Protein AF-A0A6A4SY96-F1 (afdb_monomer_lite)

Sequence (186 aa):
MPLKAANRVLVTQQPPARYWQEETDGEKKGAEDGGRAAEEEPRTQKPKQEEHQRDGKRFISGKSDPFPGPAPIPEDRLQKFKRKEKTKKHRRQHYKLRDIITRSEEASEMAQKQAARFDILLPEDAGFLEGDEEEDTYTISQEDIADAVDITSGAKYFNLKLSQFGPYRVDYSKTGRCMLQHSPQL

Structure (mmCIF, N/CA/C/O backbone):
data_AF-A0A6A4SY96-F1
#
_entry.id   AF-A0A6A4SY96-F1
#
loop_
_atom_site.group_PDB
_atom_site.id
_atom_site.type_symbol
_atom_site.label_atom_id
_atom_site.label_alt_id
_atom_site.label_comp_id
_atom_site.label_asym_id
_atom_site.label_entity_id
_atom_site.label_seq_id
_atom_site.pdbx_PDB_ins_code
_atom_site.Cartn_x
_atom_site.Cartn_y
_atom_site.Cartn_z
_atom_site.occupancy
_atom_site.B_iso_or_equiv
_atom_site.auth_seq_id
_atom_site.auth_comp_id
_atom_site.auth_asym_id
_atom_site.auth_atom_id
_atom_site.pdbx_PDB_model_num
ATOM 1 N N . MET A 1 1 ? 55.799 -75.881 10.754 1.00 48.34 1 MET A N 1
ATOM 2 C CA . MET A 1 1 ? 55.742 -74.611 11.516 1.00 48.34 1 MET A CA 1
ATOM 3 C C . MET A 1 1 ? 56.497 -73.580 10.689 1.00 48.34 1 MET A C 1
ATOM 5 O O . MET A 1 1 ? 57.665 -73.849 10.438 1.00 48.34 1 MET A O 1
ATOM 9 N N . PRO A 1 2 ? 55.839 -72.541 10.129 1.00 43.75 2 PRO A N 1
ATOM 10 C CA . PRO A 1 2 ? 55.614 -71.309 10.899 1.00 43.75 2 PRO A CA 1
ATOM 11 C C . PRO A 1 2 ? 54.306 -70.521 10.603 1.00 43.75 2 PRO A C 1
ATOM 13 O O . PRO A 1 2 ? 53.817 -70.453 9.484 1.00 43.75 2 PRO A O 1
ATOM 16 N N . LEU A 1 3 ? 53.777 -69.944 11.689 1.00 40.31 3 LEU A N 1
ATOM 17 C CA . LEU A 1 3 ? 53.184 -68.609 11.898 1.00 40.31 3 LEU A CA 1
ATOM 18 C C . LEU A 1 3 ? 52.335 -67.952 10.781 1.00 40.31 3 LEU A C 1
ATOM 20 O O . LEU A 1 3 ? 52.849 -67.391 9.818 1.00 40.31 3 LEU A O 1
ATOM 24 N N . LYS A 1 4 ? 51.012 -67.900 11.016 1.00 45.94 4 LYS A N 1
ATOM 25 C CA . LYS A 1 4 ? 50.066 -66.993 10.342 1.00 45.94 4 LYS A CA 1
ATOM 26 C C . LYS A 1 4 ? 50.264 -65.565 10.864 1.00 45.94 4 LYS A C 1
ATOM 28 O O . LYS A 1 4 ? 50.042 -65.316 12.046 1.00 45.94 4 LYS A O 1
ATOM 33 N N . ALA A 1 5 ? 50.629 -64.635 9.986 1.00 47.44 5 ALA A N 1
ATOM 34 C CA . ALA A 1 5 ? 50.588 -63.207 10.281 1.00 47.44 5 ALA A CA 1
ATOM 35 C C . ALA A 1 5 ? 49.161 -62.670 10.065 1.00 47.44 5 ALA A C 1
ATOM 37 O O . ALA A 1 5 ? 48.548 -62.901 9.023 1.00 47.44 5 ALA A O 1
ATOM 38 N N . ALA A 1 6 ? 48.629 -61.982 11.074 1.00 57.75 6 ALA A N 1
ATOM 39 C CA . ALA A 1 6 ? 47.349 -61.290 11.026 1.00 57.75 6 ALA A CA 1
ATOM 40 C C . ALA A 1 6 ? 47.494 -59.965 10.263 1.00 57.75 6 ALA A C 1
ATOM 42 O O . ALA A 1 6 ? 48.320 -59.130 10.630 1.00 57.75 6 ALA A O 1
ATOM 43 N N . ASN A 1 7 ? 46.671 -59.750 9.233 1.00 44.03 7 ASN A N 1
ATOM 44 C CA . ASN A 1 7 ? 46.580 -58.456 8.562 1.00 44.03 7 ASN A CA 1
ATOM 45 C C . ASN A 1 7 ? 45.632 -57.529 9.333 1.00 44.03 7 ASN A C 1
ATOM 47 O O . ASN A 1 7 ? 44.437 -57.788 9.468 1.00 44.03 7 ASN A O 1
ATOM 51 N N . ARG A 1 8 ? 46.200 -56.433 9.838 1.00 42.00 8 ARG A N 1
ATOM 52 C CA . ARG A 1 8 ? 45.518 -55.314 10.489 1.00 42.00 8 ARG A CA 1
ATOM 53 C C . ARG A 1 8 ? 44.907 -54.423 9.405 1.00 42.00 8 ARG A C 1
ATOM 55 O O . ARG A 1 8 ? 45.637 -53.765 8.671 1.00 42.00 8 ARG A O 1
ATOM 62 N N . VAL A 1 9 ? 43.579 -54.404 9.302 1.00 45.38 9 VAL A N 1
ATOM 63 C CA . VAL A 1 9 ? 42.856 -53.491 8.403 1.00 45.38 9 VAL A CA 1
ATOM 64 C C . VAL A 1 9 ? 42.914 -52.086 9.002 1.00 45.38 9 VAL A C 1
ATOM 66 O O . VAL A 1 9 ? 42.242 -51.791 9.988 1.00 45.38 9 VAL A O 1
ATOM 69 N N . LEU A 1 10 ? 43.755 -51.224 8.434 1.00 43.81 10 LEU A N 1
ATOM 70 C CA . LEU A 1 10 ? 43.700 -49.786 8.678 1.00 43.81 10 LEU A CA 1
ATOM 71 C C . LEU A 1 10 ? 42.682 -49.193 7.701 1.00 43.81 10 LEU A C 1
ATOM 73 O O . LEU A 1 10 ? 42.951 -49.086 6.509 1.00 43.81 10 LEU A O 1
ATOM 77 N N . VAL A 1 11 ? 41.503 -48.839 8.212 1.00 49.31 11 VAL A N 1
ATOM 78 C CA . VAL A 1 11 ? 40.523 -48.034 7.475 1.00 49.31 11 VAL A CA 1
ATOM 79 C C . VAL A 1 11 ? 41.071 -46.613 7.392 1.00 49.31 11 VAL A C 1
ATOM 81 O O . VAL A 1 11 ? 41.119 -45.900 8.394 1.00 49.31 11 VAL A O 1
ATOM 84 N N . THR A 1 12 ? 41.514 -46.200 6.209 1.00 49.12 12 THR A N 1
ATOM 85 C CA . THR A 1 12 ? 41.836 -44.803 5.920 1.00 49.12 12 THR A CA 1
ATOM 86 C C . THR A 1 12 ? 40.548 -44.081 5.526 1.00 49.12 12 THR A C 1
ATOM 88 O O . THR A 1 12 ? 39.909 -44.415 4.531 1.00 49.12 12 THR A O 1
ATOM 91 N N . GLN A 1 13 ? 40.128 -43.108 6.338 1.00 53.84 13 GLN A N 1
ATOM 92 C CA . GLN A 1 13 ? 39.019 -42.224 5.980 1.00 53.84 13 GLN A CA 1
ATOM 93 C C . GLN A 1 13 ? 39.453 -41.317 4.825 1.00 53.84 13 GLN A C 1
ATOM 95 O O . GLN A 1 13 ? 40.462 -40.618 4.937 1.00 53.84 13 GLN A O 1
ATOM 100 N N . GLN A 1 14 ? 38.704 -41.334 3.721 1.00 50.41 14 GLN A N 1
ATOM 101 C CA . GLN A 1 14 ? 38.894 -40.378 2.633 1.00 50.41 14 GLN A CA 1
ATOM 102 C C . GLN A 1 14 ? 38.244 -39.030 2.982 1.00 50.41 14 GLN A C 1
ATOM 104 O O . GLN A 1 14 ? 37.176 -39.015 3.602 1.00 50.41 14 GLN A O 1
ATOM 109 N N . PRO A 1 15 ? 38.856 -37.893 2.601 1.00 51.03 15 PRO A N 1
ATOM 110 C CA . PRO A 1 15 ? 38.229 -36.587 2.764 1.00 51.03 15 PRO A CA 1
ATOM 111 C C . PRO A 1 15 ? 36.982 -36.479 1.867 1.00 51.03 15 PRO A C 1
ATOM 113 O O . PRO A 1 15 ? 36.966 -37.050 0.775 1.00 51.03 15 PRO A O 1
ATOM 116 N N . PRO A 1 16 ? 35.926 -35.760 2.291 1.00 46.53 16 PRO A N 1
ATOM 117 C CA . PRO A 1 16 ? 34.686 -35.708 1.530 1.00 46.53 16 PRO A CA 1
ATOM 118 C C . PRO A 1 16 ? 34.885 -34.955 0.210 1.00 46.53 16 PRO A C 1
ATOM 120 O O . PRO A 1 16 ? 35.224 -33.769 0.194 1.00 46.53 16 PRO A O 1
ATOM 123 N N . ALA A 1 17 ? 34.639 -35.650 -0.900 1.00 50.62 17 ALA A N 1
ATOM 124 C CA . ALA A 1 17 ? 34.626 -35.072 -2.235 1.00 50.62 17 ALA A CA 1
ATOM 125 C C . ALA A 1 17 ? 33.429 -34.118 -2.396 1.00 50.62 17 ALA A C 1
ATOM 127 O O . ALA A 1 17 ? 32.284 -34.466 -2.094 1.00 50.62 17 ALA A O 1
ATOM 128 N N . ARG A 1 18 ? 33.690 -32.903 -2.890 1.00 44.81 18 ARG A N 1
ATOM 129 C CA . ARG A 1 18 ? 32.642 -31.988 -3.359 1.00 44.81 18 ARG A CA 1
ATOM 130 C C . ARG A 1 18 ? 32.107 -32.492 -4.698 1.00 44.81 18 ARG A C 1
ATOM 132 O O . ARG A 1 18 ? 32.872 -32.833 -5.591 1.00 44.81 18 ARG A O 1
ATOM 139 N N . TYR A 1 19 ? 30.784 -32.521 -4.803 1.00 42.38 19 TYR A N 1
ATOM 140 C CA . TYR A 1 19 ? 30.031 -32.920 -5.989 1.00 42.38 19 TYR A CA 1
ATOM 141 C C . TYR A 1 19 ? 30.501 -32.093 -7.208 1.00 42.38 19 TYR A C 1
ATOM 143 O O . TYR A 1 19 ? 30.481 -30.863 -7.132 1.00 42.38 19 TYR A O 1
ATOM 151 N N . TRP A 1 20 ? 30.893 -32.782 -8.291 1.00 34.06 20 TRP A N 1
ATOM 152 C CA . TRP A 1 20 ? 31.132 -32.277 -9.663 1.00 34.06 20 TRP A CA 1
ATOM 153 C C . TRP A 1 20 ? 32.555 -32.051 -10.201 1.00 34.06 20 TRP A C 1
ATOM 155 O O . TRP A 1 20 ? 32.726 -31.186 -11.057 1.00 34.06 20 TRP A O 1
ATOM 165 N N . GLN A 1 21 ? 33.556 -32.854 -9.849 1.00 34.88 21 GLN A N 1
ATOM 166 C CA . GLN A 1 21 ? 34.762 -32.938 -10.690 1.00 34.88 21 GLN A CA 1
ATOM 167 C C . GLN A 1 21 ? 35.228 -34.389 -10.814 1.00 34.88 21 GLN A C 1
ATOM 169 O O . GLN A 1 21 ? 35.862 -34.929 -9.916 1.00 34.88 21 GLN A O 1
ATOM 174 N N . GLU A 1 22 ? 34.854 -35.023 -11.927 1.00 35.03 22 GLU A N 1
ATOM 175 C CA . GLU A 1 22 ? 35.576 -36.182 -12.449 1.00 35.03 22 GLU A CA 1
ATOM 176 C C . GLU A 1 22 ? 36.934 -35.695 -12.970 1.00 35.03 22 GLU A C 1
ATOM 178 O O . GLU A 1 22 ? 37.012 -34.739 -13.746 1.00 35.03 22 GLU A O 1
ATOM 183 N N . GLU A 1 23 ? 37.999 -36.335 -12.496 1.00 37.75 23 GLU A N 1
ATOM 184 C CA . GLU A 1 23 ? 39.356 -36.179 -13.003 1.00 37.75 23 GLU A CA 1
ATOM 185 C C . GLU A 1 23 ? 39.505 -36.982 -14.301 1.00 37.75 23 GLU A C 1
ATOM 187 O O . GLU A 1 23 ? 39.159 -38.161 -14.358 1.00 37.75 23 GLU A O 1
ATOM 192 N N . THR A 1 24 ? 40.067 -36.359 -15.337 1.00 29.34 24 THR A N 1
ATOM 193 C CA . THR A 1 24 ? 40.826 -37.089 -16.354 1.00 29.34 24 THR A CA 1
ATOM 194 C C . THR A 1 24 ? 42.303 -36.857 -16.088 1.00 29.34 24 THR A C 1
ATOM 196 O O . THR A 1 24 ? 42.798 -35.734 -16.205 1.00 29.34 24 THR A O 1
ATOM 199 N N . ASP A 1 25 ? 42.950 -37.952 -15.707 1.00 27.61 25 ASP A N 1
ATOM 200 C CA . ASP A 1 25 ? 44.375 -38.162 -15.498 1.00 27.61 25 ASP A CA 1
ATOM 201 C C . ASP A 1 25 ? 45.264 -37.675 -16.655 1.00 27.61 25 ASP A C 1
ATOM 203 O O . ASP A 1 25 ? 44.882 -37.748 -17.825 1.00 27.61 25 ASP A O 1
ATOM 207 N N . GLY A 1 26 ? 46.505 -37.279 -16.331 1.00 28.80 26 GLY A N 1
ATOM 208 C CA . GLY A 1 26 ? 47.571 -37.178 -17.336 1.00 28.80 26 GLY A CA 1
ATOM 209 C C . GLY A 1 26 ? 48.821 -36.368 -16.971 1.00 28.80 26 GLY A C 1
ATOM 210 O O . GLY A 1 26 ? 49.072 -35.358 -17.609 1.00 28.80 26 GLY A O 1
ATOM 211 N N . GLU A 1 27 ? 49.594 -36.851 -15.985 1.00 25.64 27 GLU A N 1
ATOM 212 C CA . GLU A 1 27 ? 51.082 -36.828 -15.893 1.00 25.64 27 GLU A CA 1
ATOM 213 C C . GLU A 1 27 ? 51.867 -35.479 -15.942 1.00 25.64 27 GLU A C 1
ATOM 215 O O . GLU A 1 27 ? 51.853 -34.761 -16.931 1.00 25.64 27 GLU A O 1
ATOM 220 N N . LYS A 1 28 ? 52.523 -35.010 -14.851 1.00 27.02 28 LYS A N 1
ATOM 221 C CA . LYS A 1 28 ? 53.897 -35.340 -14.331 1.00 27.02 28 LYS A CA 1
ATOM 222 C C . LYS A 1 28 ? 54.994 -35.245 -15.411 1.00 27.02 28 LYS A C 1
ATOM 224 O O . LYS A 1 28 ? 54.820 -35.814 -16.471 1.00 27.02 28 LYS A O 1
ATOM 229 N N . LYS A 1 29 ? 56.197 -34.672 -15.260 1.00 25.98 29 LYS A N 1
ATOM 230 C CA . LYS A 1 29 ? 57.166 -34.200 -14.223 1.00 25.98 29 LYS A CA 1
ATOM 231 C C . LYS A 1 29 ? 58.166 -33.303 -15.023 1.00 25.98 29 LYS A C 1
ATOM 233 O O . LYS A 1 29 ? 58.195 -33.429 -16.237 1.00 25.98 29 LYS A O 1
ATOM 238 N N . GL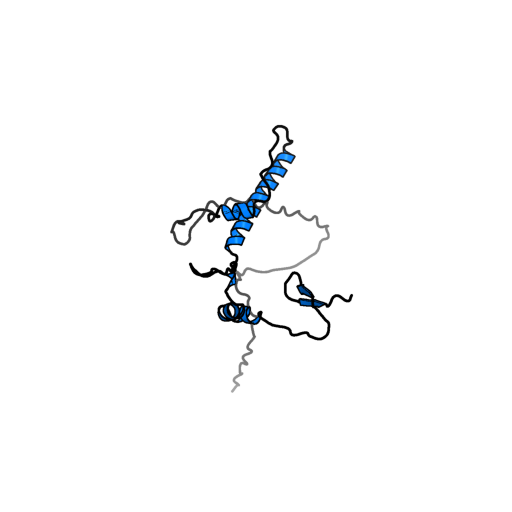Y A 1 30 ? 59.018 -32.407 -14.525 1.00 24.53 30 GLY A N 1
ATOM 239 C CA . GLY A 1 30 ? 59.888 -32.334 -13.348 1.00 24.53 30 GLY A CA 1
ATOM 240 C C . GLY A 1 30 ? 61.020 -31.310 -13.644 1.00 24.53 30 GLY A C 1
ATOM 241 O O . GLY A 1 30 ? 61.137 -30.852 -14.776 1.00 24.53 30 GLY A O 1
ATOM 242 N N . ALA A 1 31 ? 61.784 -30.953 -12.605 1.00 25.81 31 ALA A N 1
ATOM 243 C CA . ALA A 1 31 ? 62.867 -29.949 -12.485 1.00 25.81 31 ALA A CA 1
ATOM 244 C C . ALA A 1 31 ? 64.000 -30.033 -13.555 1.00 25.81 31 ALA A C 1
ATOM 246 O O . ALA A 1 31 ? 64.087 -31.042 -14.242 1.00 25.81 31 ALA A O 1
ATOM 247 N N . GLU A 1 32 ? 64.925 -29.082 -13.768 1.00 24.58 32 GLU A N 1
ATOM 248 C CA . GLU A 1 32 ? 65.598 -28.109 -12.885 1.00 24.58 32 GLU A CA 1
ATOM 249 C C . GLU A 1 32 ? 66.464 -27.121 -13.728 1.00 24.58 32 GLU A C 1
ATOM 251 O O . GLU A 1 32 ? 66.753 -27.391 -14.891 1.00 24.58 32 GLU A O 1
ATOM 256 N N . ASP A 1 33 ? 66.947 -26.063 -13.066 1.00 24.48 33 ASP A N 1
ATOM 257 C CA . ASP A 1 33 ? 68.142 -25.231 -13.337 1.00 24.48 33 ASP A CA 1
ATOM 258 C C . ASP A 1 33 ? 67.997 -23.817 -13.953 1.00 24.48 33 ASP A C 1
ATOM 260 O O . ASP A 1 33 ? 67.177 -23.527 -14.823 1.00 24.48 33 ASP A O 1
ATOM 264 N N . GLY A 1 34 ? 68.772 -22.899 -13.367 1.00 24.72 34 GLY A N 1
ATOM 265 C CA . GLY A 1 34 ? 68.522 -21.466 -13.291 1.00 24.72 34 GLY A CA 1
ATOM 266 C C . GLY A 1 34 ? 69.076 -20.597 -14.419 1.00 24.72 34 GLY A C 1
ATOM 267 O O . GLY A 1 34 ? 69.978 -20.951 -15.171 1.00 24.72 34 GLY A O 1
ATOM 268 N N . GLY A 1 35 ? 68.547 -19.374 -14.476 1.00 23.89 35 GLY A N 1
ATOM 269 C CA . GLY A 1 35 ? 68.993 -18.335 -15.395 1.00 23.89 35 GLY A CA 1
ATOM 270 C C . GLY A 1 35 ? 68.183 -17.054 -15.225 1.00 23.89 35 GLY A C 1
ATOM 271 O O . GLY A 1 35 ? 66.984 -17.013 -15.455 1.00 23.89 35 GLY A O 1
ATOM 272 N N . ARG A 1 36 ? 68.868 -16.006 -14.780 1.00 26.92 36 ARG A N 1
ATOM 273 C CA . ARG A 1 36 ? 68.383 -14.655 -14.484 1.00 26.92 36 ARG A CA 1
ATOM 274 C C . ARG A 1 36 ? 67.977 -13.912 -15.767 1.00 26.92 36 ARG A C 1
ATOM 276 O O . ARG A 1 36 ? 68.857 -13.635 -16.574 1.00 26.92 36 ARG A O 1
ATOM 283 N N . ALA A 1 37 ? 66.716 -13.498 -15.907 1.00 25.48 37 ALA A N 1
ATOM 284 C CA . ALA A 1 37 ? 66.313 -12.383 -16.776 1.00 25.48 37 ALA A CA 1
ATOM 285 C C . ALA A 1 37 ? 64.910 -11.876 -16.402 1.00 25.48 37 ALA A C 1
ATOM 287 O O . ALA A 1 37 ? 64.035 -12.654 -16.047 1.00 25.48 37 ALA A O 1
ATOM 288 N N . ALA A 1 38 ? 64.750 -10.555 -16.443 1.00 27.94 38 ALA A N 1
ATOM 289 C CA . ALA A 1 38 ? 63.569 -9.807 -16.040 1.00 27.94 38 ALA A CA 1
ATOM 290 C C . ALA A 1 38 ? 62.307 -10.195 -16.831 1.00 27.94 38 ALA A C 1
ATOM 292 O O . ALA A 1 38 ? 62.341 -10.291 -18.056 1.00 27.94 38 ALA A O 1
ATOM 293 N N . GLU A 1 39 ? 61.203 -10.378 -16.108 1.00 28.00 39 GLU A N 1
ATOM 294 C CA . GLU A 1 39 ? 59.879 -10.679 -16.648 1.00 28.00 39 GLU A CA 1
ATOM 295 C C . GLU A 1 39 ? 59.275 -9.434 -17.323 1.00 28.00 39 GLU A C 1
ATOM 297 O O . GLU A 1 39 ? 58.894 -8.464 -16.666 1.00 28.00 39 GLU A O 1
ATOM 302 N N . GLU A 1 40 ? 59.177 -9.466 -18.653 1.00 29.88 40 GLU A N 1
ATOM 303 C CA . GLU A 1 40 ? 58.130 -8.752 -19.381 1.00 29.88 40 GLU A CA 1
ATOM 304 C C . GLU A 1 40 ? 56.833 -9.556 -19.236 1.00 29.88 40 GLU A C 1
ATOM 306 O O . GLU A 1 40 ? 56.739 -10.682 -19.724 1.00 29.88 40 GLU A O 1
ATOM 311 N N . GLU A 1 41 ? 55.815 -8.994 -18.582 1.00 31.52 41 GLU A N 1
ATOM 312 C CA . GLU A 1 41 ? 54.481 -9.594 -18.599 1.00 31.52 41 GLU A CA 1
ATOM 313 C C . GLU A 1 41 ? 53.853 -9.485 -20.001 1.00 31.52 41 GLU A C 1
ATOM 315 O O . GLU A 1 41 ? 53.616 -8.368 -20.487 1.00 31.52 41 GLU A O 1
ATOM 320 N N . PRO A 1 42 ? 53.478 -10.600 -20.658 1.00 28.33 42 PRO A N 1
ATOM 321 C CA . PRO A 1 42 ? 52.619 -10.530 -21.821 1.00 28.33 42 PRO A CA 1
ATOM 322 C C . PRO A 1 42 ? 51.204 -10.191 -21.348 1.00 28.33 42 PRO A C 1
ATOM 324 O O . PRO A 1 42 ? 50.511 -10.995 -20.723 1.00 28.33 42 PRO A O 1
ATOM 327 N N . ARG A 1 43 ? 50.758 -8.976 -21.685 1.00 30.33 43 ARG A N 1
ATOM 328 C CA . ARG A 1 43 ? 49.360 -8.542 -21.581 1.00 30.33 43 ARG A CA 1
ATOM 329 C C . ARG A 1 43 ? 48.452 -9.593 -22.221 1.00 30.33 43 ARG A C 1
ATOM 331 O O . ARG A 1 43 ? 48.316 -9.645 -23.443 1.00 30.33 43 ARG A O 1
ATOM 338 N N . THR A 1 44 ? 47.788 -10.394 -21.396 1.00 27.73 44 THR A N 1
ATOM 339 C CA . THR A 1 44 ? 46.686 -11.246 -21.832 1.00 27.73 44 THR A CA 1
ATOM 340 C C . THR A 1 44 ? 45.551 -10.337 -22.287 1.00 27.73 44 THR A C 1
ATOM 342 O O . THR A 1 44 ? 44.850 -9.700 -21.499 1.00 27.73 44 THR A O 1
ATOM 345 N N . GLN A 1 45 ? 45.398 -10.228 -23.604 1.00 36.75 45 GLN A N 1
ATOM 346 C CA . GLN A 1 45 ? 44.228 -9.624 -24.216 1.00 36.75 45 GLN A CA 1
ATOM 347 C C . GLN A 1 45 ? 43.030 -10.479 -23.803 1.00 36.75 45 GLN A C 1
ATOM 349 O O . GLN A 1 45 ? 42.857 -11.593 -24.292 1.00 36.75 45 GLN A O 1
ATOM 354 N N . LYS A 1 46 ? 42.222 -9.987 -22.857 1.00 33.78 46 LYS A N 1
ATOM 355 C CA . LYS A 1 46 ? 40.917 -10.589 -22.574 1.00 33.78 46 LYS A CA 1
ATOM 356 C C . LYS A 1 46 ? 40.154 -10.645 -23.900 1.00 33.78 46 LYS A C 1
ATOM 358 O O . LYS A 1 46 ? 39.973 -9.584 -24.506 1.00 33.78 46 LYS A O 1
ATOM 363 N N . PRO A 1 47 ? 39.711 -11.825 -24.363 1.00 30.03 47 PRO A N 1
ATOM 364 C CA . PRO A 1 47 ? 38.885 -11.890 -25.549 1.00 30.03 47 PRO A CA 1
ATOM 365 C C . PRO A 1 47 ? 37.619 -11.090 -25.258 1.00 30.03 47 PRO A C 1
ATOM 367 O O . PRO A 1 47 ? 36.926 -11.307 -24.260 1.00 30.03 47 PRO A O 1
ATOM 370 N N . LYS A 1 48 ? 37.378 -10.100 -26.114 1.00 32.31 48 LYS A N 1
ATOM 371 C CA . LYS A 1 48 ? 36.136 -9.346 -26.188 1.00 32.31 48 LYS A CA 1
ATOM 372 C C . LYS A 1 48 ? 35.029 -10.387 -26.323 1.00 32.31 48 LYS A C 1
ATOM 374 O O . LYS A 1 48 ? 34.981 -11.092 -27.325 1.00 32.31 48 LYS A O 1
ATOM 379 N N . GLN A 1 49 ? 34.212 -10.546 -25.284 1.00 33.25 49 GLN A N 1
ATOM 380 C CA . GLN A 1 49 ? 33.006 -11.357 -25.371 1.00 33.25 49 GLN A CA 1
ATOM 381 C C . GLN A 1 49 ? 32.090 -10.653 -26.369 1.00 33.25 49 GLN A C 1
ATOM 383 O O . GLN A 1 49 ? 31.366 -9.722 -26.029 1.00 33.25 49 GLN A O 1
ATOM 388 N N . GLU A 1 50 ? 32.214 -11.032 -27.634 1.00 33.72 50 GLU A N 1
ATOM 389 C CA . GLU A 1 50 ? 31.189 -10.784 -28.624 1.00 33.72 50 GLU A CA 1
ATOM 390 C C . GLU A 1 50 ? 29.969 -11.570 -28.148 1.00 33.72 50 GLU A C 1
ATOM 392 O O . GLU A 1 50 ? 29.991 -12.801 -28.073 1.00 33.72 50 GLU A O 1
ATOM 397 N N . GLU A 1 51 ? 28.928 -10.849 -27.727 1.00 37.03 51 GLU A N 1
ATOM 398 C CA . GLU A 1 51 ? 27.600 -11.422 -27.552 1.00 37.03 51 GLU A CA 1
ATOM 399 C C . GLU A 1 51 ? 27.153 -11.955 -28.913 1.00 37.03 51 GLU A C 1
ATOM 401 O O . GLU A 1 51 ? 26.519 -11.268 -29.713 1.00 37.03 51 GLU A O 1
ATOM 406 N N . HIS A 1 52 ? 27.506 -13.207 -29.190 1.00 32.81 52 HIS A N 1
ATOM 407 C CA . HIS A 1 52 ? 26.815 -13.993 -30.186 1.00 32.81 52 HIS A CA 1
ATOM 408 C C . HIS A 1 52 ? 25.353 -14.050 -29.753 1.00 32.81 52 HIS A C 1
ATOM 410 O O . HIS A 1 52 ? 25.008 -14.689 -28.752 1.00 32.81 52 HIS A O 1
ATOM 416 N N . GLN A 1 53 ? 24.503 -13.349 -30.504 1.00 43.53 53 GLN A N 1
ATOM 417 C CA . GLN A 1 53 ? 23.061 -13.528 -30.466 1.00 43.53 53 GLN A CA 1
ATOM 418 C C . GLN A 1 53 ? 22.805 -15.031 -30.567 1.00 43.53 53 GLN A C 1
ATOM 420 O O . GLN A 1 53 ? 23.157 -15.674 -31.556 1.00 43.53 53 GLN A O 1
ATOM 425 N N . ARG A 1 54 ? 22.294 -15.622 -29.484 1.00 44.03 54 ARG A N 1
ATOM 426 C CA . ARG A 1 54 ? 21.950 -17.043 -29.443 1.00 44.03 54 ARG A CA 1
ATOM 427 C C . ARG A 1 54 ? 20.669 -17.252 -30.247 1.00 44.03 54 ARG A C 1
ATOM 429 O O . ARG A 1 54 ? 19.603 -17.484 -29.681 1.00 44.03 54 ARG A O 1
ATOM 436 N N . ASP A 1 55 ? 20.791 -17.190 -31.566 1.00 50.34 55 ASP A N 1
ATOM 437 C CA . ASP A 1 55 ? 19.811 -17.724 -32.503 1.00 50.34 55 ASP A CA 1
ATOM 438 C C . ASP A 1 55 ? 19.872 -19.251 -32.430 1.00 50.34 55 ASP A C 1
ATOM 440 O O . ASP A 1 55 ? 20.608 -19.923 -33.147 1.00 50.34 55 ASP A O 1
ATOM 444 N N . GLY A 1 56 ? 19.159 -19.821 -31.458 1.00 52.72 56 GLY A N 1
ATOM 445 C CA . GLY A 1 56 ? 19.205 -21.259 -31.222 1.00 52.72 56 GLY A CA 1
ATOM 446 C C . GLY A 1 56 ? 18.334 -21.720 -30.064 1.00 52.72 56 GLY A C 1
ATOM 447 O O . GLY A 1 56 ? 18.827 -22.344 -29.126 1.00 52.72 56 GLY A O 1
ATOM 448 N N . LYS A 1 57 ? 17.029 -21.436 -30.109 1.00 58.22 57 LYS A N 1
ATOM 449 C CA . LYS A 1 57 ? 16.054 -22.045 -29.189 1.00 58.22 57 LYS A CA 1
ATOM 450 C C . LYS A 1 57 ? 15.842 -23.518 -29.551 1.00 58.22 57 L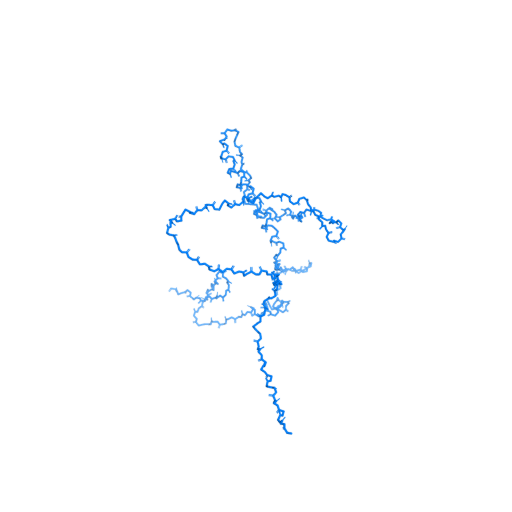YS A C 1
ATOM 452 O O . LYS A 1 57 ? 14.898 -23.871 -30.247 1.00 58.22 57 LYS A O 1
ATOM 457 N N . ARG A 1 58 ? 16.712 -24.399 -29.053 1.00 57.03 58 ARG A N 1
ATOM 458 C CA . ARG A 1 58 ? 16.382 -25.825 -28.925 1.00 57.03 58 ARG A CA 1
ATOM 459 C C . ARG A 1 58 ? 15.510 -25.993 -27.681 1.00 57.03 58 ARG A C 1
ATOM 461 O O . ARG A 1 58 ? 16.023 -26.053 -26.568 1.00 57.03 58 ARG A O 1
ATOM 468 N N . PHE A 1 59 ? 14.192 -26.010 -27.865 1.00 58.50 59 PHE A N 1
ATOM 469 C CA . PHE A 1 59 ? 13.253 -26.380 -26.806 1.00 58.50 59 PHE A CA 1
ATOM 470 C C . PHE A 1 59 ? 13.416 -27.872 -26.495 1.00 58.50 59 PHE A C 1
ATOM 472 O O . PHE A 1 59 ? 13.242 -28.707 -27.379 1.00 58.50 59 PHE A O 1
ATOM 479 N N . ILE A 1 60 ? 13.727 -28.210 -25.240 1.00 65.62 60 ILE A N 1
ATOM 480 C CA . ILE A 1 60 ? 13.935 -29.599 -24.777 1.00 65.62 60 ILE A CA 1
ATOM 481 C C . ILE A 1 60 ? 12.682 -30.466 -25.014 1.00 65.62 60 ILE A C 1
ATOM 483 O O . ILE A 1 60 ? 12.783 -31.672 -25.198 1.00 65.62 60 ILE A O 1
ATOM 487 N N . SER A 1 61 ? 11.495 -29.853 -25.048 1.00 71.25 61 SER A N 1
ATOM 488 C CA . SER A 1 61 ? 10.205 -30.544 -25.117 1.00 71.25 61 SER A CA 1
ATOM 489 C C . SER A 1 61 ? 9.544 -30.563 -26.502 1.00 71.25 61 SER A C 1
ATOM 491 O O . SER A 1 61 ? 8.443 -31.098 -26.616 1.00 71.25 61 SER A O 1
ATOM 493 N N . GLY A 1 62 ? 10.144 -29.964 -27.542 1.00 73.31 62 GLY A N 1
ATOM 494 C CA . GLY A 1 62 ? 9.574 -29.898 -28.903 1.00 73.31 62 GLY A CA 1
ATOM 495 C C . GLY A 1 62 ? 8.245 -29.131 -29.043 1.00 73.31 62 GLY A C 1
ATOM 496 O O . GLY A 1 62 ? 7.780 -28.910 -30.158 1.00 73.31 62 GLY A O 1
ATOM 497 N N . LYS A 1 63 ? 7.634 -28.698 -27.936 1.00 79.44 63 LYS A N 1
ATOM 498 C CA . LYS A 1 63 ? 6.414 -27.887 -27.917 1.00 79.44 63 LYS A CA 1
ATOM 499 C C . LYS A 1 63 ? 6.795 -26.420 -28.097 1.00 79.44 63 LYS A C 1
ATOM 501 O O . LYS A 1 63 ? 7.634 -25.906 -27.358 1.00 79.44 63 LYS A O 1
ATOM 506 N N . SER A 1 64 ? 6.185 -25.769 -29.085 1.00 81.44 64 SER A N 1
ATOM 507 C CA . SER A 1 64 ? 6.300 -24.322 -29.274 1.00 81.44 64 SER A CA 1
ATOM 508 C C . SER A 1 64 ? 5.627 -23.598 -28.107 1.00 81.44 64 SER A C 1
ATOM 510 O O . SER A 1 64 ? 4.560 -24.020 -27.659 1.00 81.44 64 SER A O 1
ATOM 512 N N . ASP A 1 65 ? 6.260 -22.537 -27.610 1.00 83.50 65 ASP A N 1
ATOM 513 C CA . ASP A 1 65 ? 5.708 -21.689 -26.554 1.00 83.50 65 ASP A CA 1
ATOM 514 C C . ASP A 1 65 ? 4.401 -21.034 -27.046 1.00 83.50 65 ASP A C 1
ATOM 516 O O . ASP A 1 65 ? 4.433 -20.322 -28.056 1.00 83.50 65 ASP A O 1
ATOM 520 N N . PRO A 1 66 ? 3.252 -21.270 -26.381 1.00 85.69 66 PRO A N 1
ATOM 521 C CA . PRO A 1 66 ? 1.987 -20.654 -26.769 1.00 85.69 66 PRO A CA 1
ATOM 522 C C . PRO A 1 66 ? 1.987 -19.128 -26.595 1.00 85.69 66 PRO A C 1
ATOM 524 O O . PRO A 1 66 ? 1.166 -18.456 -27.217 1.00 85.69 66 PRO A O 1
ATOM 527 N N . PHE A 1 67 ? 2.901 -18.573 -25.791 1.00 82.94 67 PHE A N 1
ATOM 528 C CA . PHE A 1 67 ? 2.980 -17.141 -25.505 1.00 82.94 67 PHE A CA 1
ATOM 529 C C . PHE A 1 67 ? 4.385 -16.602 -25.797 1.00 82.94 67 PHE A C 1
ATOM 531 O O . PHE A 1 67 ? 5.159 -16.325 -24.880 1.00 82.94 67 PHE A O 1
ATOM 538 N N . PRO A 1 68 ? 4.743 -16.424 -27.080 1.00 83.38 68 PRO A N 1
ATOM 539 C CA . PRO A 1 68 ? 6.058 -15.926 -27.433 1.00 83.38 68 PRO A CA 1
ATOM 540 C C . PRO A 1 68 ? 6.249 -14.485 -26.947 1.00 83.38 68 PRO A C 1
ATOM 542 O O . PRO A 1 68 ? 5.472 -13.587 -27.267 1.00 83.38 68 PRO A O 1
ATOM 545 N N . GLY A 1 69 ? 7.352 -14.251 -26.239 1.00 84.75 69 GLY A N 1
ATOM 546 C CA . GLY A 1 69 ? 7.778 -12.915 -25.830 1.00 84.75 69 GLY A CA 1
ATOM 547 C C . GLY A 1 69 ? 7.570 -12.632 -24.342 1.00 84.75 69 GLY A C 1
ATOM 548 O O . GLY A 1 69 ? 7.237 -13.520 -23.562 1.00 84.75 69 GLY A O 1
ATOM 549 N N . PRO A 1 70 ? 7.860 -11.399 -23.902 1.00 84.38 70 PRO A N 1
ATOM 550 C CA . PRO A 1 70 ? 7.641 -11.015 -22.517 1.00 84.38 70 PRO A CA 1
ATOM 551 C C . PRO A 1 70 ? 6.150 -11.009 -22.167 1.00 84.38 70 PRO A C 1
ATOM 553 O O . PRO A 1 70 ? 5.341 -10.522 -22.954 1.00 84.38 70 PRO A O 1
ATOM 556 N N . ALA A 1 71 ? 5.814 -11.439 -20.946 1.00 86.38 71 ALA A N 1
ATOM 557 C CA . ALA A 1 71 ? 4.449 -11.358 -20.435 1.00 86.38 71 ALA A CA 1
ATOM 558 C C . ALA A 1 71 ? 3.888 -9.923 -20.563 1.00 86.38 71 ALA A C 1
ATOM 560 O O . ALA A 1 71 ? 4.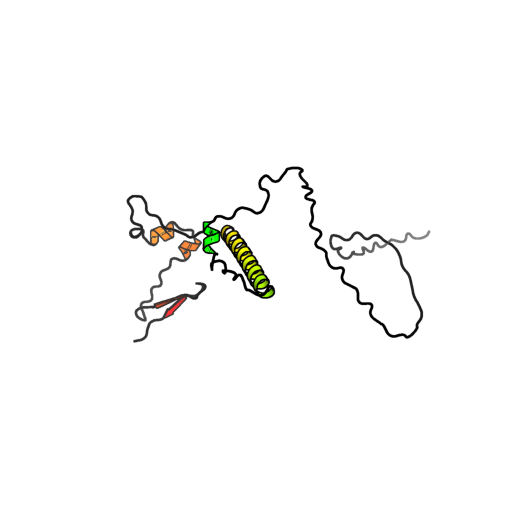606 -8.959 -20.229 1.00 86.38 71 ALA A O 1
ATOM 561 N N . PRO A 1 72 ? 2.642 -9.772 -21.053 1.00 88.62 72 PRO A N 1
ATOM 562 C CA . PRO A 1 72 ? 2.002 -8.472 -21.186 1.00 88.62 72 PRO A CA 1
ATOM 563 C C . PRO A 1 72 ? 1.817 -7.830 -19.807 1.00 88.62 72 PRO A C 1
ATOM 565 O O . PRO A 1 72 ? 1.541 -8.512 -18.822 1.00 88.62 72 PRO A O 1
ATOM 568 N N . ILE A 1 73 ? 2.001 -6.511 -19.737 1.00 89.44 73 ILE A N 1
ATOM 569 C CA . ILE A 1 73 ? 1.845 -5.727 -18.505 1.00 89.44 73 ILE A CA 1
ATOM 570 C C . ILE A 1 73 ? 0.564 -4.894 -18.649 1.00 89.44 73 ILE A C 1
ATOM 572 O O . ILE A 1 73 ? 0.431 -4.221 -19.674 1.00 89.44 73 ILE A O 1
ATOM 576 N N . PRO A 1 74 ? -0.352 -4.899 -17.663 1.00 91.38 74 PRO A N 1
ATOM 577 C CA . PRO A 1 74 ? -1.551 -4.065 -17.695 1.00 91.38 74 PRO A CA 1
ATOM 578 C C . PRO A 1 74 ? -1.200 -2.571 -17.747 1.00 91.38 74 PRO A C 1
ATOM 580 O O . PRO A 1 74 ? -0.267 -2.108 -17.080 1.00 91.38 74 PRO A O 1
ATOM 583 N N . GLU A 1 75 ? -1.963 -1.811 -18.536 1.00 91.62 75 GLU A N 1
ATOM 584 C CA . GLU A 1 75 ? -1.696 -0.391 -18.801 1.00 91.62 75 GLU A CA 1
ATOM 585 C C . GLU A 1 75 ? -1.777 0.463 -17.531 1.00 91.62 75 GLU A C 1
ATOM 587 O O . GLU A 1 75 ? -0.904 1.304 -17.305 1.00 91.62 75 GLU A O 1
ATOM 592 N N . ASP A 1 76 ? -2.737 0.181 -16.647 1.00 93.12 76 ASP A N 1
ATOM 593 C CA . ASP A 1 76 ? -2.936 0.910 -15.387 1.00 93.12 76 ASP A CA 1
ATOM 594 C C . ASP A 1 76 ? -1.685 0.873 -14.500 1.00 93.12 76 ASP A C 1
ATOM 596 O O . ASP A 1 76 ? -1.245 1.887 -13.946 1.00 93.12 76 ASP A O 1
ATOM 600 N N . ARG A 1 77 ? -1.037 -0.297 -14.422 1.00 92.56 77 ARG A N 1
ATOM 601 C CA . ARG A 1 77 ? 0.194 -0.485 -13.644 1.00 92.56 77 ARG A CA 1
ATOM 602 C C . ARG A 1 77 ? 1.366 0.247 -14.291 1.00 92.56 77 ARG A C 1
ATOM 604 O O . ARG A 1 77 ? 2.173 0.840 -13.581 1.00 92.56 77 ARG A O 1
ATOM 611 N N . LEU A 1 78 ? 1.455 0.281 -15.622 1.00 92.69 78 LEU A N 1
ATOM 612 C CA . LEU A 1 78 ? 2.480 1.072 -16.315 1.00 92.69 78 LEU A CA 1
ATOM 613 C C . LEU A 1 78 ? 2.317 2.573 -16.055 1.00 92.69 78 LEU A C 1
ATOM 615 O O . LEU A 1 78 ? 3.319 3.258 -15.836 1.00 92.69 78 LEU A O 1
ATOM 619 N N . GLN A 1 79 ? 1.081 3.082 -16.029 1.00 93.50 79 GLN A N 1
ATOM 620 C CA . GLN A 1 79 ? 0.822 4.492 -15.729 1.00 93.50 79 GLN A CA 1
ATOM 621 C C . GLN A 1 79 ? 1.191 4.850 -14.284 1.00 93.50 79 GLN A C 1
ATOM 623 O O . GLN A 1 79 ? 1.819 5.885 -14.075 1.00 93.50 79 GLN A O 1
ATOM 628 N N . LYS A 1 80 ? 0.919 3.978 -13.300 1.00 94.12 80 LYS A N 1
ATOM 629 C CA . LYS A 1 80 ? 1.312 4.180 -11.887 1.00 94.12 80 LYS A CA 1
ATOM 630 C C . LYS A 1 80 ? 2.807 4.477 -11.721 1.00 94.12 80 LYS A C 1
ATOM 632 O O . LYS A 1 80 ? 3.190 5.342 -10.936 1.00 94.12 80 LYS A O 1
ATOM 637 N N . PHE A 1 81 ? 3.665 3.777 -12.466 1.00 94.44 81 PHE A N 1
ATOM 638 C CA . PHE A 1 81 ? 5.121 3.963 -12.391 1.00 94.44 81 PHE A CA 1
ATOM 639 C C . PHE A 1 81 ? 5.663 4.996 -13.389 1.00 94.44 81 PHE A C 1
ATOM 641 O O . PHE A 1 81 ? 6.857 5.329 -13.360 1.00 94.44 81 PHE A O 1
ATOM 648 N N . LYS A 1 82 ? 4.810 5.557 -14.251 1.00 93.81 82 LYS A N 1
ATOM 649 C CA . LYS A 1 82 ? 5.183 6.617 -15.184 1.00 93.81 82 LYS A CA 1
ATOM 650 C C . LYS A 1 82 ? 5.349 7.937 -14.431 1.00 93.81 82 LYS A C 1
ATOM 652 O O . LYS A 1 82 ? 4.393 8.597 -14.056 1.00 93.81 82 LYS A O 1
ATOM 657 N N . ARG A 1 83 ? 6.602 8.354 -14.235 1.00 90.50 83 ARG A N 1
ATOM 658 C CA . ARG A 1 83 ? 6.922 9.592 -13.496 1.00 90.50 83 ARG A CA 1
ATOM 659 C C . ARG A 1 83 ? 6.875 10.865 -14.338 1.00 90.50 83 ARG A C 1
ATOM 661 O O . ARG A 1 83 ? 6.552 11.926 -13.819 1.00 90.50 83 ARG A O 1
ATOM 668 N N . LYS A 1 84 ? 7.301 10.791 -15.600 1.00 88.75 84 LYS A N 1
ATOM 669 C CA . LYS A 1 84 ? 7.441 11.945 -16.501 1.00 88.75 84 LYS A CA 1
ATOM 670 C C . LYS A 1 84 ? 7.096 11.549 -17.929 1.00 88.75 84 LYS A C 1
ATOM 672 O O . LYS A 1 84 ? 7.202 10.378 -18.301 1.00 88.75 84 LYS A O 1
ATOM 677 N N . GLU A 1 85 ? 6.708 12.537 -18.724 1.00 87.75 85 GLU A N 1
ATOM 678 C CA . GLU A 1 85 ? 6.575 12.377 -20.169 1.00 87.75 85 GLU A CA 1
ATOM 679 C C . GLU A 1 85 ? 7.944 12.281 -20.853 1.00 87.75 85 GLU A C 1
ATOM 681 O O . GLU A 1 85 ? 8.969 12.693 -20.302 1.00 87.75 85 GLU A O 1
ATOM 686 N N . LYS A 1 86 ? 7.961 11.717 -22.068 1.00 86.00 86 LYS A N 1
ATOM 687 C CA . LYS A 1 86 ? 9.180 11.609 -22.878 1.00 86.00 86 LYS A CA 1
ATOM 688 C C . LYS A 1 86 ? 9.695 13.007 -23.232 1.00 86.00 86 LYS A C 1
ATOM 690 O O . LYS A 1 86 ? 8.913 13.922 -23.498 1.00 86.00 86 LYS A O 1
ATOM 695 N N . THR A 1 87 ? 11.014 13.181 -23.240 1.00 86.12 87 THR A N 1
ATOM 696 C CA . THR A 1 87 ? 11.605 14.502 -23.469 1.00 86.12 87 THR A CA 1
ATOM 697 C C . THR A 1 87 ? 11.573 14.818 -24.962 1.00 86.12 87 THR A C 1
ATOM 699 O O . THR A 1 87 ? 12.016 14.028 -25.794 1.00 86.12 87 THR A O 1
ATOM 702 N N . LYS A 1 88 ? 11.076 16.001 -25.342 1.00 85.31 88 LYS A N 1
ATOM 703 C CA . LYS A 1 88 ? 11.078 16.423 -26.751 1.00 85.31 88 LYS A CA 1
ATOM 704 C C . LYS A 1 88 ? 12.519 16.672 -27.216 1.00 85.31 88 LYS A C 1
ATOM 706 O O . LYS A 1 88 ? 13.181 17.602 -26.759 1.00 85.31 88 LYS A O 1
ATOM 711 N N . LYS A 1 89 ? 13.009 15.854 -28.151 1.00 81.12 89 LYS A N 1
ATOM 712 C CA . LYS A 1 89 ? 14.344 16.009 -28.754 1.00 81.12 89 LYS A CA 1
ATOM 713 C C . LYS A 1 89 ? 14.322 17.140 -29.785 1.00 81.12 89 LYS A C 1
ATOM 715 O O . LYS A 1 89 ? 13.536 17.113 -30.729 1.00 81.12 89 LYS A O 1
ATOM 720 N N . HIS A 1 90 ? 15.196 18.137 -29.640 1.00 82.81 90 HIS A N 1
ATOM 721 C CA . HIS A 1 90 ? 15.279 19.247 -30.594 1.00 82.81 90 HIS A CA 1
ATOM 722 C C . HIS A 1 90 ? 16.082 18.849 -31.854 1.00 82.81 90 HIS A C 1
ATOM 724 O O . HIS A 1 90 ? 17.113 18.164 -31.787 1.00 82.81 90 HIS A O 1
ATOM 730 N N . ARG A 1 91 ? 15.639 19.305 -33.039 1.00 78.50 91 ARG A N 1
ATOM 731 C CA . ARG A 1 91 ? 16.246 18.944 -34.344 1.00 78.50 91 ARG A CA 1
ATOM 732 C C . ARG A 1 91 ? 17.700 19.404 -34.505 1.00 78.50 91 ARG A C 1
ATOM 734 O O . ARG A 1 91 ? 18.421 18.820 -35.306 1.00 78.50 91 ARG A O 1
ATOM 741 N N . ARG A 1 92 ? 18.153 20.380 -33.713 1.00 83.62 92 ARG A N 1
ATOM 742 C CA . ARG A 1 92 ? 19.536 20.902 -33.690 1.00 83.62 92 ARG A CA 1
ATOM 743 C C . ARG A 1 92 ? 20.298 20.541 -32.401 1.00 83.62 92 ARG A C 1
ATOM 745 O O . ARG A 1 92 ? 20.912 21.407 -31.795 1.00 83.62 92 ARG A O 1
ATOM 752 N N . GLN A 1 93 ? 20.195 19.301 -31.922 1.00 83.44 93 GLN A N 1
ATOM 753 C CA . GLN A 1 93 ? 20.992 18.822 -30.779 1.00 83.44 93 GLN A CA 1
ATOM 754 C C . GLN A 1 93 ? 22.237 18.081 -31.264 1.00 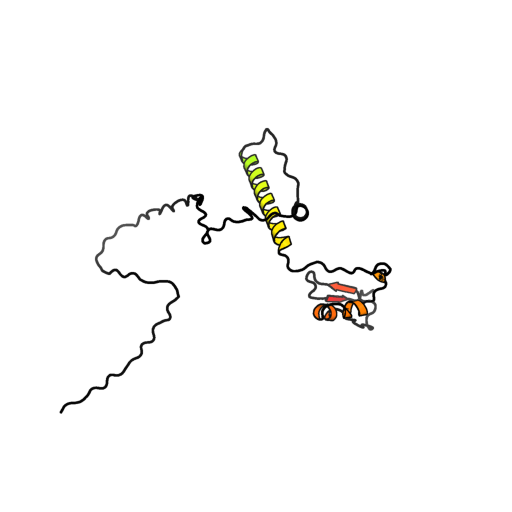83.44 93 GLN A C 1
ATOM 756 O O . GLN A 1 93 ? 22.173 17.346 -32.249 1.00 83.44 93 GLN A O 1
ATOM 761 N N . HIS A 1 94 ? 23.345 18.251 -30.542 1.00 92.06 94 HIS A N 1
ATOM 762 C CA . HIS A 1 94 ? 24.580 17.501 -30.765 1.00 92.06 94 HIS A CA 1
ATOM 763 C C . HIS A 1 94 ? 24.360 15.995 -30.535 1.00 92.06 94 HIS A C 1
ATOM 765 O O . HIS A 1 94 ? 23.607 15.618 -29.635 1.00 92.06 94 HIS A O 1
ATOM 771 N N . TYR A 1 95 ? 25.034 15.133 -31.307 1.00 90.31 95 TYR A N 1
ATOM 772 C CA . TYR A 1 95 ? 24.799 13.680 -31.294 1.00 90.31 95 TYR A CA 1
ATOM 773 C C . TYR A 1 95 ? 24.940 13.068 -29.890 1.00 90.31 95 TYR A C 1
ATOM 775 O O . TYR A 1 95 ? 24.011 12.427 -29.417 1.00 90.31 95 TYR A O 1
ATOM 783 N N . LYS A 1 96 ? 26.009 13.408 -29.151 1.00 93.06 96 LYS A N 1
ATOM 784 C CA . LYS A 1 96 ? 26.220 12.914 -27.775 1.00 93.06 96 LYS A CA 1
ATOM 785 C C . LYS A 1 96 ? 25.054 13.220 -26.835 1.00 93.06 96 LYS A C 1
ATOM 787 O O . LYS A 1 96 ? 24.705 12.394 -26.001 1.00 93.06 96 LYS A O 1
ATOM 792 N N . LEU A 1 97 ? 24.451 14.406 -26.954 1.00 91.50 97 LEU A N 1
ATOM 793 C CA . LEU A 1 97 ? 23.311 14.780 -26.117 1.00 91.50 97 LEU A CA 1
ATOM 794 C C . LEU A 1 97 ? 22.089 13.923 -26.461 1.00 91.50 97 LEU A C 1
ATOM 796 O O . LEU A 1 97 ? 21.383 13.474 -25.563 1.00 91.50 97 LEU A O 1
ATOM 800 N N . ARG A 1 98 ? 21.862 13.654 -27.750 1.00 90.12 98 ARG A N 1
ATOM 801 C CA . ARG A 1 98 ? 20.783 12.765 -28.195 1.00 90.12 98 ARG A CA 1
ATOM 802 C C . ARG A 1 98 ? 20.975 11.347 -27.688 1.00 90.12 98 ARG A C 1
ATOM 804 O O . ARG A 1 98 ? 20.002 10.754 -27.230 1.00 90.12 98 ARG A O 1
ATOM 811 N N . ASP A 1 99 ? 22.200 10.839 -27.731 1.00 92.69 99 ASP A N 1
ATOM 812 C CA . ASP A 1 99 ? 22.524 9.494 -27.255 1.00 92.69 99 ASP A CA 1
ATOM 813 C C . ASP A 1 99 ? 22.281 9.380 -25.747 1.00 92.69 99 ASP A C 1
ATOM 815 O O . ASP A 1 99 ? 21.636 8.438 -25.292 1.00 92.69 99 ASP A O 1
ATOM 819 N N . ILE A 1 100 ? 22.699 10.385 -24.969 1.00 93.62 100 ILE A N 1
ATOM 820 C CA . ILE A 1 100 ? 22.458 10.437 -23.519 1.00 93.62 100 ILE A CA 1
ATOM 821 C C . ILE A 1 100 ? 20.956 10.491 -23.210 1.00 93.62 100 ILE A C 1
ATOM 823 O O . ILE A 1 100 ? 20.479 9.733 -22.364 1.00 93.62 100 ILE A O 1
ATOM 827 N N . ILE A 1 101 ? 20.192 11.341 -23.909 1.00 92.31 101 ILE A N 1
ATOM 828 C CA . ILE A 1 101 ? 18.734 11.424 -23.726 1.00 92.31 101 ILE A CA 1
ATOM 829 C C . ILE A 1 101 ? 18.096 10.075 -24.064 1.00 92.31 101 ILE A C 1
ATOM 831 O O . ILE A 1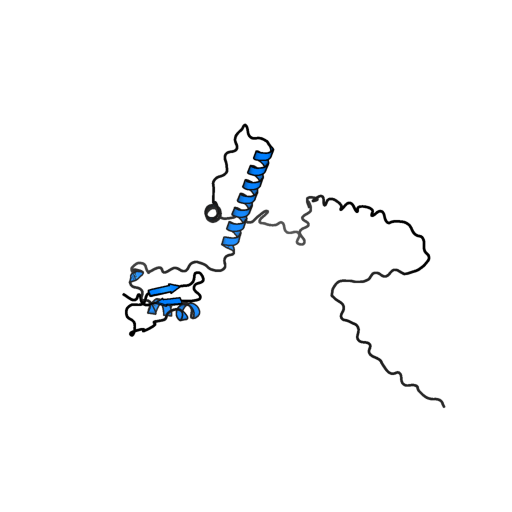 101 ? 17.339 9.547 -23.261 1.00 92.31 101 ILE A O 1
ATOM 835 N N . THR A 1 102 ? 18.453 9.474 -25.198 1.00 92.44 102 THR A N 1
ATOM 836 C CA . THR A 1 102 ? 17.892 8.189 -25.640 1.00 92.44 102 THR A CA 1
ATOM 837 C C . THR A 1 102 ? 18.185 7.075 -24.640 1.00 92.44 102 THR A C 1
ATOM 839 O O . THR A 1 102 ? 17.260 6.412 -24.183 1.00 92.44 102 THR A O 1
ATOM 842 N N . ARG A 1 103 ? 19.437 6.945 -24.191 1.00 94.12 103 ARG A N 1
ATOM 843 C CA . ARG A 1 103 ? 19.825 5.949 -23.186 1.00 94.12 103 ARG A CA 1
ATOM 844 C C . ARG A 1 103 ? 19.089 6.141 -21.858 1.00 94.12 103 ARG A C 1
ATOM 846 O O . ARG A 1 103 ? 18.701 5.166 -21.220 1.00 94.12 103 ARG A O 1
ATOM 853 N N . SER A 1 104 ? 18.913 7.386 -21.415 1.00 92.75 104 SER A N 1
ATOM 854 C CA . SER A 1 104 ? 18.187 7.674 -20.170 1.00 92.75 104 SER A CA 1
ATOM 855 C C . SER A 1 104 ? 16.681 7.413 -20.288 1.00 92.75 104 SER A C 1
ATOM 857 O O . SER A 1 104 ? 16.076 6.921 -19.334 1.00 92.75 104 SER A O 1
ATOM 859 N N . GLU A 1 105 ? 16.083 7.670 -21.453 1.00 93.44 105 GLU A N 1
ATOM 860 C CA . GLU A 1 105 ? 14.693 7.320 -21.765 1.00 93.44 105 GLU A CA 1
ATOM 861 C C . GLU A 1 105 ? 14.490 5.803 -21.789 1.00 93.44 105 GLU A C 1
ATOM 863 O O . GLU A 1 105 ? 13.567 5.310 -21.147 1.00 93.44 105 GLU A O 1
ATOM 868 N N . GLU A 1 106 ? 15.375 5.060 -22.454 1.00 94.31 106 GLU A N 1
ATOM 869 C CA . GLU A 1 106 ? 15.344 3.594 -22.494 1.00 94.31 106 GLU A CA 1
ATOM 870 C C . GLU A 1 106 ? 15.500 2.989 -21.098 1.00 94.31 106 GLU A C 1
ATOM 872 O O . GLU A 1 106 ? 14.713 2.131 -20.705 1.00 94.31 106 GLU A O 1
ATOM 877 N N . ALA A 1 107 ? 16.464 3.472 -20.309 1.00 94.75 107 ALA A N 1
ATOM 878 C CA . ALA A 1 107 ? 16.644 3.032 -18.928 1.00 94.75 107 ALA A CA 1
ATOM 879 C C . ALA A 1 107 ? 15.403 3.323 -18.070 1.00 94.75 107 ALA A C 1
ATOM 881 O O . ALA A 1 107 ? 14.989 2.483 -17.271 1.00 94.75 107 ALA A O 1
ATOM 882 N N . SER A 1 108 ? 14.778 4.488 -18.264 1.00 93.88 108 SER A N 1
ATOM 883 C CA . SER A 1 108 ? 13.543 4.855 -17.567 1.00 93.88 108 SER A CA 1
ATOM 884 C C . SER A 1 108 ? 12.375 3.957 -17.973 1.00 93.88 108 SER A C 1
ATOM 886 O O . SER A 1 108 ? 11.635 3.498 -17.108 1.00 93.88 108 SER A O 1
ATOM 888 N N . GLU A 1 109 ? 12.221 3.666 -19.266 1.00 93.69 109 GLU A N 1
ATOM 889 C CA . GLU A 1 109 ? 11.168 2.789 -19.787 1.00 93.69 109 GLU A CA 1
ATOM 890 C C . GLU A 1 109 ? 11.355 1.342 -19.304 1.00 93.69 109 GLU A C 1
ATOM 892 O O . GLU A 1 109 ? 10.392 0.693 -18.889 1.00 93.69 109 GLU A O 1
ATOM 897 N N . MET A 1 110 ? 12.595 0.844 -19.282 1.00 94.12 110 MET A N 1
ATOM 898 C CA . MET A 1 110 ? 12.915 -0.462 -18.706 1.00 94.12 110 MET A CA 1
ATOM 899 C C . MET A 1 110 ? 12.592 -0.513 -17.210 1.00 94.12 110 MET A C 1
ATOM 901 O O . MET A 1 110 ? 11.929 -1.451 -16.770 1.00 94.12 110 MET A O 1
ATOM 905 N N . ALA A 1 111 ? 12.992 0.502 -16.439 1.00 94.44 111 ALA A N 1
ATOM 906 C CA . ALA A 1 111 ? 12.711 0.575 -15.006 1.00 94.44 111 ALA A CA 1
ATOM 907 C C . ALA A 1 111 ? 11.203 0.640 -14.710 1.00 94.44 111 ALA A C 1
ATOM 909 O O . ALA A 1 111 ? 10.734 -0.016 -13.784 1.00 94.44 111 ALA A O 1
ATOM 910 N N . GLN A 1 112 ? 10.431 1.378 -15.515 1.00 95.06 112 GLN A N 1
ATOM 911 C CA . GLN A 1 112 ? 8.967 1.437 -15.414 1.00 95.06 112 GLN A CA 1
ATOM 912 C C . GLN A 1 112 ? 8.327 0.068 -15.646 1.00 95.06 112 GLN A C 1
ATOM 914 O O . GLN A 1 112 ? 7.525 -0.381 -14.828 1.00 95.06 112 GLN A O 1
ATOM 919 N N . LYS A 1 113 ? 8.713 -0.622 -16.728 1.00 93.88 113 LYS A N 1
ATOM 920 C CA . LYS A 1 113 ? 8.207 -1.967 -17.044 1.00 93.88 113 LYS A CA 1
ATOM 921 C C . LYS A 1 113 ? 8.569 -2.973 -15.954 1.00 93.88 113 LYS A C 1
ATOM 923 O O . LYS A 1 113 ? 7.741 -3.798 -15.588 1.00 93.88 113 LYS A O 1
ATOM 928 N N . GLN A 1 114 ? 9.788 -2.906 -15.424 1.00 94.44 114 GLN A N 1
ATOM 929 C CA . GLN A 1 114 ? 10.214 -3.772 -14.325 1.00 94.44 114 GLN A CA 1
ATOM 930 C C . GLN A 1 114 ? 9.420 -3.492 -13.048 1.00 94.44 114 GLN A C 1
ATOM 932 O O . GLN A 1 114 ? 8.887 -4.429 -12.466 1.00 94.44 114 GLN A O 1
ATOM 937 N N . ALA A 1 115 ? 9.274 -2.227 -12.646 1.00 95.38 115 ALA A N 1
ATOM 938 C CA . ALA A 1 115 ? 8.495 -1.855 -11.466 1.00 95.38 115 ALA A CA 1
ATOM 939 C C . ALA A 1 115 ? 7.031 -2.311 -11.576 1.00 95.38 115 ALA A C 1
ATOM 941 O O . ALA A 1 115 ? 6.511 -2.916 -10.644 1.00 95.38 115 ALA A O 1
ATOM 942 N N . ALA A 1 116 ? 6.404 -2.117 -12.741 1.00 95.25 116 ALA A N 1
ATOM 943 C CA . ALA A 1 116 ? 5.040 -2.575 -12.996 1.00 95.25 116 ALA A CA 1
ATOM 944 C C . ALA A 1 116 ? 4.897 -4.103 -12.920 1.00 95.25 116 ALA A C 1
ATOM 946 O O . ALA A 1 116 ? 3.877 -4.594 -12.452 1.00 95.25 116 ALA A O 1
ATOM 947 N N . ARG A 1 117 ? 5.919 -4.863 -13.336 1.00 93.31 117 ARG A N 1
ATOM 948 C CA . ARG A 1 117 ? 5.941 -6.324 -13.163 1.00 93.31 117 ARG A CA 1
ATOM 949 C C . ARG A 1 117 ? 6.082 -6.733 -11.706 1.00 93.31 117 ARG A C 1
ATOM 951 O O . ARG A 1 117 ? 5.400 -7.654 -11.282 1.00 93.31 117 ARG A O 1
ATOM 958 N N . PHE A 1 118 ? 6.952 -6.065 -10.952 1.00 94.00 118 PHE A N 1
ATOM 959 C CA . PHE A 1 118 ? 7.122 -6.356 -9.529 1.00 94.00 118 PHE A CA 1
ATOM 960 C C . PHE A 1 118 ? 5.863 -6.046 -8.719 1.00 94.00 118 PHE A C 1
ATOM 962 O O . PHE A 1 118 ? 5.573 -6.774 -7.781 1.00 94.00 118 PHE A O 1
ATOM 969 N N . ASP A 1 119 ? 5.087 -5.034 -9.111 1.00 92.56 119 ASP A N 1
ATOM 970 C CA . ASP A 1 119 ? 3.804 -4.702 -8.473 1.00 92.56 119 ASP A CA 1
ATOM 971 C C . ASP A 1 119 ? 2.779 -5.847 -8.580 1.00 92.56 119 ASP A C 1
ATOM 973 O O . ASP A 1 119 ? 1.936 -5.985 -7.707 1.00 92.56 119 ASP A O 1
ATOM 977 N N . ILE A 1 120 ? 2.868 -6.690 -9.618 1.00 90.75 120 ILE A N 1
ATOM 978 C CA . ILE A 1 120 ? 2.018 -7.887 -9.792 1.00 90.75 120 ILE A CA 1
ATOM 979 C C . ILE A 1 120 ? 2.469 -9.033 -8.873 1.00 90.75 120 ILE A C 1
ATOM 981 O O . ILE A 1 120 ? 1.690 -9.923 -8.561 1.00 90.75 120 ILE A O 1
ATOM 985 N N . LEU A 1 121 ? 3.734 -9.025 -8.450 1.00 92.62 121 LEU A N 1
ATOM 986 C CA . LEU A 1 121 ? 4.320 -10.052 -7.586 1.00 92.62 121 LEU A CA 1
ATOM 987 C C . LEU A 1 121 ? 4.205 -9.704 -6.095 1.00 92.62 121 LEU A C 1
ATOM 989 O O . LEU A 1 121 ? 4.799 -10.396 -5.268 1.00 92.62 121 LEU A O 1
ATOM 993 N N . LEU A 1 122 ? 3.513 -8.615 -5.748 1.00 92.44 122 LEU A N 1
ATOM 994 C CA . LEU A 1 122 ? 3.254 -8.274 -4.356 1.00 92.44 122 LEU A CA 1
ATOM 995 C C . LEU A 1 122 ? 2.334 -9.341 -3.742 1.00 92.44 122 LEU A C 1
ATOM 997 O O . LEU A 1 122 ? 1.318 -9.669 -4.349 1.00 92.44 122 LEU A O 1
ATOM 1001 N N . PRO A 1 123 ? 2.692 -9.903 -2.574 1.00 93.56 123 PRO A N 1
ATOM 1002 C CA . PRO A 1 123 ? 1.904 -10.965 -1.958 1.00 93.56 123 PRO A CA 1
ATOM 1003 C C . PRO A 1 123 ? 0.665 -10.443 -1.226 1.00 93.56 123 PRO A C 1
ATOM 1005 O O . PRO A 1 123 ? -0.278 -11.200 -1.037 1.00 93.56 123 PRO A O 1
ATOM 1008 N N . GLU A 1 124 ? 0.690 -9.178 -0.802 1.00 92.94 124 GLU A N 1
ATOM 1009 C CA . GLU A 1 124 ? -0.370 -8.568 -0.004 1.00 92.94 124 GLU A CA 1
ATOM 1010 C C . GLU A 1 124 ? -1.228 -7.642 -0.860 1.00 92.94 124 GLU A C 1
ATOM 1012 O O . GLU A 1 124 ? -0.702 -6.803 -1.603 1.00 92.94 124 GLU A O 1
ATOM 1017 N N . ASP A 1 125 ? -2.537 -7.737 -0.661 1.00 91.81 125 ASP A N 1
ATOM 1018 C CA . ASP A 1 125 ? -3.524 -6.819 -1.210 1.00 91.81 125 ASP A CA 1
ATOM 1019 C C . ASP A 1 125 ? -3.993 -5.813 -0.150 1.00 91.81 125 ASP A C 1
ATOM 1021 O O . ASP A 1 125 ? -3.819 -5.994 1.058 1.00 91.81 125 ASP A O 1
ATOM 1025 N N . ALA A 1 126 ? -4.578 -4.703 -0.602 1.00 93.19 126 ALA A N 1
ATOM 1026 C CA . ALA A 1 126 ? -5.169 -3.730 0.307 1.00 93.19 126 ALA A CA 1
ATOM 1027 C C . ALA A 1 126 ? -6.466 -4.291 0.913 1.00 93.19 126 ALA A C 1
ATOM 1029 O O . ALA A 1 126 ? -7.351 -4.728 0.180 1.00 93.19 126 ALA A O 1
ATOM 1030 N N . GLY A 1 127 ? -6.592 -4.236 2.241 1.00 92.44 127 GLY A N 1
ATOM 1031 C CA . GLY A 1 127 ? -7.851 -4.543 2.922 1.00 92.44 127 GLY A CA 1
ATOM 1032 C C . GLY A 1 127 ? -8.917 -3.477 2.653 1.00 92.44 127 GLY A C 1
ATOM 1033 O O . GLY A 1 127 ? -8.595 -2.303 2.452 1.00 92.44 127 GLY A O 1
ATOM 1034 N N . PHE A 1 128 ? -10.184 -3.882 2.673 1.00 94.81 128 PHE A N 1
ATOM 1035 C CA . PHE A 1 128 ? -11.342 -3.005 2.516 1.00 94.81 128 PHE A CA 1
ATOM 1036 C C . PHE A 1 128 ? -12.487 -3.464 3.427 1.00 94.81 128 PHE A C 1
ATOM 1038 O O . PHE A 1 128 ? -12.492 -4.600 3.898 1.00 94.81 128 PHE A O 1
ATOM 1045 N N . LEU A 1 129 ? -13.428 -2.558 3.684 1.00 93.56 129 LEU A N 1
ATOM 1046 C CA . LEU A 1 129 ? -14.681 -2.824 4.383 1.00 93.56 129 LEU A CA 1
ATOM 1047 C C . LEU A 1 129 ? -15.804 -2.343 3.466 1.00 93.56 129 LEU A C 1
ATOM 1049 O O . LEU A 1 129 ? -15.825 -1.171 3.088 1.00 93.56 129 LEU A O 1
ATOM 1053 N N . GLU A 1 130 ? -16.687 -3.251 3.083 1.00 93.00 130 GLU A N 1
ATOM 1054 C CA . GLU A 1 130 ? -17.848 -2.986 2.237 1.00 93.00 130 GLU A CA 1
ATOM 1055 C C . GLU A 1 130 ? -19.088 -3.386 3.035 1.00 93.00 130 GLU A C 1
ATOM 1057 O O . GLU A 1 130 ? -19.094 -4.451 3.650 1.00 93.00 130 GLU A O 1
ATOM 1062 N N . GLY A 1 131 ? -20.071 -2.488 3.105 1.00 91.12 131 GLY A N 1
ATOM 1063 C CA . GLY A 1 131 ? -21.356 -2.770 3.741 1.00 91.12 131 GLY A CA 1
ATOM 1064 C C . GLY A 1 131 ? -22.298 -3.455 2.758 1.00 91.12 131 GLY A C 1
ATOM 1065 O O . GLY A 1 131 ? -22.123 -3.332 1.543 1.00 91.12 131 GLY A O 1
ATOM 1066 N N . ASP A 1 132 ? -23.297 -4.155 3.284 1.00 89.06 132 ASP A N 1
ATOM 1067 C CA . ASP A 1 132 ? -24.373 -4.724 2.473 1.00 89.06 132 ASP A CA 1
ATOM 1068 C C . ASP A 1 132 ? -25.240 -3.619 1.828 1.00 89.06 132 ASP A C 1
ATOM 1070 O O . ASP A 1 132 ? -25.135 -2.441 2.167 1.00 89.06 132 ASP A O 1
ATOM 1074 N N . GLU A 1 133 ? -26.129 -3.987 0.894 1.00 88.94 133 GLU A N 1
ATOM 1075 C CA . GLU A 1 133 ? -26.927 -3.037 0.087 1.00 88.94 133 GLU A CA 1
ATOM 1076 C C . GLU A 1 133 ? -27.714 -1.991 0.909 1.00 88.94 133 GLU A C 1
ATOM 1078 O O . GLU A 1 133 ? -27.975 -0.894 0.412 1.00 88.94 133 GLU A O 1
ATOM 1083 N N . GLU A 1 134 ? -28.075 -2.307 2.158 1.00 89.38 134 GLU A N 1
ATOM 1084 C CA . GLU A 1 134 ? -28.820 -1.430 3.076 1.00 89.38 134 GLU A CA 1
ATOM 1085 C C . GLU A 1 134 ? -28.047 -1.098 4.371 1.00 89.38 134 GLU A C 1
ATOM 1087 O O . GLU A 1 134 ? -28.624 -0.531 5.302 1.00 89.38 134 GLU A O 1
ATOM 1092 N N . GLU A 1 135 ? -26.755 -1.435 4.456 1.00 89.94 135 GLU A N 1
ATOM 1093 C CA . GLU A 1 135 ? -25.926 -1.191 5.640 1.00 89.94 135 GLU A CA 1
ATOM 1094 C C . GLU A 1 135 ? -24.823 -0.163 5.365 1.00 89.94 135 GLU A C 1
ATOM 1096 O O . GLU A 1 135 ? -23.972 -0.316 4.487 1.00 89.94 135 GLU A O 1
ATOM 1101 N N . ASP A 1 136 ? -24.797 0.894 6.174 1.00 93.19 136 ASP A N 1
ATOM 1102 C CA . ASP A 1 136 ? -23.745 1.897 6.105 1.00 93.19 136 ASP A CA 1
ATOM 1103 C C . ASP A 1 136 ? -22.470 1.423 6.826 1.00 93.19 136 ASP A C 1
ATOM 1105 O O . ASP A 1 136 ? -22.490 1.062 7.997 1.00 93.19 136 ASP A O 1
ATOM 1109 N N . THR A 1 137 ? -21.296 1.557 6.205 1.00 94.38 137 THR A N 1
ATOM 1110 C CA . THR A 1 137 ? -20.021 1.103 6.815 1.00 94.38 137 THR A CA 1
ATOM 1111 C C . THR A 1 137 ? -19.655 1.769 8.152 1.00 94.38 137 THR A C 1
ATOM 1113 O O . THR A 1 137 ? -18.822 1.238 8.885 1.00 94.38 137 THR A O 1
ATOM 1116 N N . TYR A 1 138 ? -20.254 2.914 8.507 1.00 93.00 138 TYR A N 1
ATOM 1117 C CA . TYR A 1 138 ? -20.016 3.571 9.799 1.00 93.00 138 TYR A CA 1
ATOM 1118 C C . TYR A 1 138 ? -20.816 2.961 10.962 1.00 93.00 138 TYR A C 1
ATOM 1120 O O . TYR A 1 138 ? -20.542 3.313 12.112 1.00 93.00 138 TYR A O 1
ATOM 1128 N N . THR A 1 139 ? -21.805 2.095 10.699 1.00 94.25 139 THR A N 1
ATOM 1129 C CA . THR A 1 139 ? -22.582 1.416 11.753 1.00 94.25 139 THR A CA 1
ATOM 1130 C C . THR A 1 139 ? -21.871 0.187 12.307 1.00 94.25 139 THR A C 1
ATOM 1132 O O . THR A 1 139 ? -22.177 -0.237 13.420 1.00 94.25 139 THR A O 1
ATOM 1135 N N . ILE A 1 140 ? -20.897 -0.345 11.566 1.00 93.44 140 ILE A N 1
ATOM 1136 C CA . ILE A 1 140 ? -20.119 -1.531 11.929 1.00 93.44 140 ILE A CA 1
ATOM 1137 C C . ILE A 1 140 ? -19.240 -1.227 13.153 1.00 93.44 140 ILE A C 1
ATOM 1139 O O . ILE A 1 140 ? -18.463 -0.264 13.162 1.00 93.44 140 ILE A O 1
ATOM 1143 N N . SER A 1 141 ? -19.347 -2.049 14.204 1.00 94.50 141 SER A N 1
ATOM 1144 C CA . SER A 1 141 ? -18.598 -1.836 15.445 1.00 94.50 141 SER A CA 1
ATOM 1145 C C . SER A 1 141 ? -17.151 -2.344 15.355 1.00 94.50 141 SER A C 1
ATOM 1147 O O . SER A 1 141 ? -16.817 -3.229 14.571 1.00 94.50 141 SER A O 1
ATOM 1149 N N . GLN A 1 142 ? -16.257 -1.790 16.183 1.00 94.75 142 GLN A N 1
ATOM 1150 C CA . GLN A 1 142 ? -14.860 -2.254 16.243 1.00 94.75 142 GLN A CA 1
ATOM 1151 C C . GLN A 1 142 ? -14.730 -3.672 16.814 1.00 94.75 142 GLN A C 1
ATOM 1153 O O . GLN A 1 142 ? -13.755 -4.355 16.511 1.00 94.75 142 GLN A O 1
ATOM 1158 N N . GLU A 1 143 ? -15.695 -4.099 17.632 1.00 95.12 143 GLU A N 1
ATOM 1159 C CA . GLU A 1 143 ? -15.750 -5.458 18.174 1.00 95.12 143 GLU A CA 1
ATOM 1160 C C . GLU A 1 143 ? -16.094 -6.451 17.056 1.00 95.12 143 GLU A C 1
ATOM 1162 O O . GLU A 1 143 ? -15.353 -7.411 16.862 1.00 95.12 143 GLU A O 1
ATOM 1167 N N . ASP A 1 144 ? -17.095 -6.137 16.225 1.00 94.69 144 ASP A N 1
ATOM 1168 C CA . ASP A 1 144 ? -17.465 -6.968 15.069 1.00 94.69 144 ASP A CA 1
ATOM 1169 C C . ASP A 1 144 ? -16.312 -7.088 14.060 1.00 94.69 144 ASP A C 1
ATOM 1171 O O . ASP A 1 144 ? -16.037 -8.168 13.536 1.00 94.69 144 ASP A O 1
ATOM 1175 N N . ILE A 1 145 ? -15.580 -5.991 13.816 1.00 95.00 145 ILE A N 1
ATOM 1176 C CA . ILE A 1 145 ? -14.389 -6.013 12.953 1.00 95.00 145 ILE A CA 1
ATOM 1177 C C . ILE A 1 145 ? -13.316 -6.930 13.547 1.00 95.00 145 ILE A C 1
ATOM 1179 O O . ILE A 1 145 ? -12.727 -7.722 12.814 1.00 95.00 145 ILE A O 1
ATOM 1183 N N . ALA A 1 146 ? -13.042 -6.828 14.851 1.00 95.50 146 ALA A N 1
ATOM 1184 C CA . ALA A 1 146 ? -12.017 -7.632 15.516 1.00 95.50 146 ALA A CA 1
ATOM 1185 C C . ALA A 1 146 ? -12.339 -9.136 15.493 1.00 95.50 146 ALA A C 1
ATOM 1187 O O . ALA A 1 146 ? -11.415 -9.943 15.372 1.00 95.50 146 ALA A O 1
ATOM 1188 N N . ASP A 1 147 ? -13.623 -9.491 15.561 1.00 95.12 147 ASP A N 1
ATOM 1189 C CA . ASP A 1 147 ? -14.105 -10.872 15.496 1.00 95.12 147 ASP A CA 1
ATOM 1190 C C . ASP A 1 147 ? -14.100 -11.441 14.065 1.00 95.12 147 ASP A C 1
ATOM 1192 O O . ASP A 1 147 ? -13.916 -12.646 13.878 1.00 95.12 147 ASP A O 1
ATOM 1196 N N . ALA A 1 148 ? -14.272 -10.592 13.047 1.00 95.25 148 ALA A N 1
ATOM 1197 C CA . ALA A 1 148 ? -14.292 -11.002 11.642 1.00 95.25 148 ALA A CA 1
ATOM 1198 C C . ALA A 1 148 ? -12.893 -11.150 11.008 1.00 95.25 148 ALA A C 1
ATOM 1200 O O . ALA A 1 148 ? -12.732 -11.891 10.034 1.00 95.25 148 ALA A O 1
ATOM 1201 N N . VAL A 1 149 ? -11.880 -10.438 11.516 1.00 96.00 149 VAL A N 1
ATOM 1202 C CA . VAL A 1 149 ? -10.504 -10.492 10.986 1.00 96.00 149 VAL A CA 1
ATOM 1203 C C . VAL A 1 149 ? -9.716 -11.702 11.502 1.00 96.00 149 VAL A C 1
ATOM 1205 O O . VAL A 1 149 ? -10.104 -12.403 12.433 1.00 96.00 149 VAL A O 1
ATOM 1208 N N . ASP A 1 150 ? -8.551 -11.955 10.902 1.00 95.69 150 ASP A N 1
ATOM 1209 C CA . ASP A 1 150 ? -7.650 -13.005 11.365 1.00 95.69 150 ASP A CA 1
ATOM 1210 C C . ASP A 1 150 ? -7.109 -12.725 12.781 1.00 95.69 150 ASP A C 1
ATOM 1212 O O . ASP A 1 150 ? -6.937 -11.577 13.195 1.00 95.69 150 ASP A O 1
ATOM 1216 N N . ILE A 1 151 ? -6.739 -13.789 13.500 1.00 96.25 151 ILE A N 1
ATOM 1217 C CA . ILE A 1 151 ? -6.273 -13.720 14.896 1.00 96.25 151 ILE A CA 1
ATOM 1218 C C . ILE A 1 151 ? -5.096 -12.745 15.069 1.00 96.25 151 ILE A C 1
ATOM 1220 O O . ILE A 1 151 ? -4.987 -12.084 16.101 1.00 96.25 151 ILE A O 1
ATOM 1224 N N . THR A 1 152 ? -4.198 -12.630 14.083 1.00 95.75 152 THR A N 1
ATOM 1225 C CA . THR A 1 152 ? -3.024 -11.753 14.205 1.00 95.75 152 THR A CA 1
ATOM 1226 C C . THR A 1 152 ? -3.382 -10.280 14.053 1.00 95.75 152 THR A C 1
ATOM 1228 O O . THR A 1 152 ? -2.761 -9.432 14.697 1.00 95.75 152 THR A O 1
ATOM 1231 N N . SER A 1 153 ? -4.379 -9.961 13.228 1.00 94.44 153 SER A N 1
ATOM 1232 C CA . SER A 1 153 ? -4.921 -8.610 13.097 1.00 94.44 153 SER A CA 1
ATOM 1233 C C . SER A 1 153 ? -5.839 -8.263 14.263 1.00 94.44 153 SER A C 1
ATOM 1235 O O . SER A 1 153 ? -5.669 -7.194 14.848 1.00 94.44 153 SER A O 1
ATOM 1237 N N . GLY A 1 154 ? -6.709 -9.185 14.683 1.00 94.75 154 GLY A N 1
ATOM 1238 C CA . GLY A 1 154 ? -7.568 -9.029 15.860 1.00 94.75 154 GLY A CA 1
ATOM 1239 C C . GLY A 1 154 ? -6.760 -8.795 17.139 1.00 94.75 154 GLY A C 1
ATOM 1240 O O . GLY A 1 154 ? -7.085 -7.916 17.929 1.00 94.75 154 GLY A O 1
ATOM 1241 N N . ALA A 1 155 ? -5.607 -9.456 17.300 1.00 95.38 155 ALA A N 1
ATOM 1242 C CA . ALA A 1 155 ? -4.709 -9.227 18.437 1.00 95.38 155 ALA A CA 1
ATOM 1243 C C . ALA A 1 155 ? -4.099 -7.808 18.502 1.00 95.38 155 ALA A C 1
ATOM 1245 O O . ALA A 1 155 ? -3.561 -7.422 19.541 1.00 95.38 155 ALA A O 1
ATOM 1246 N N . LYS A 1 156 ? -4.150 -7.021 17.415 1.00 94.06 156 LYS A N 1
ATOM 1247 C CA . LYS A 1 156 ? -3.701 -5.615 17.401 1.00 94.06 156 LYS A CA 1
ATOM 1248 C C . LYS A 1 156 ? -4.779 -4.654 17.913 1.00 94.06 156 LYS A C 1
ATOM 1250 O O . LYS A 1 156 ? -4.460 -3.491 18.155 1.00 94.06 156 LYS A O 1
ATOM 1255 N N . TYR A 1 157 ? -6.019 -5.111 18.092 1.00 94.50 157 TYR A N 1
ATOM 1256 C CA . TYR A 1 157 ? -7.073 -4.352 18.756 1.00 94.50 157 TYR A CA 1
ATOM 1257 C C . TYR A 1 157 ? -6.852 -4.390 20.273 1.00 94.50 157 TYR A C 1
ATOM 1259 O O . TYR A 1 157 ? -6.922 -5.441 20.907 1.00 94.50 157 TYR A O 1
ATOM 1267 N N . PHE A 1 158 ? -6.544 -3.239 20.873 1.00 93.62 158 PHE A N 1
ATOM 1268 C CA . PHE A 1 158 ? -6.353 -3.125 22.317 1.00 93.62 158 PHE A C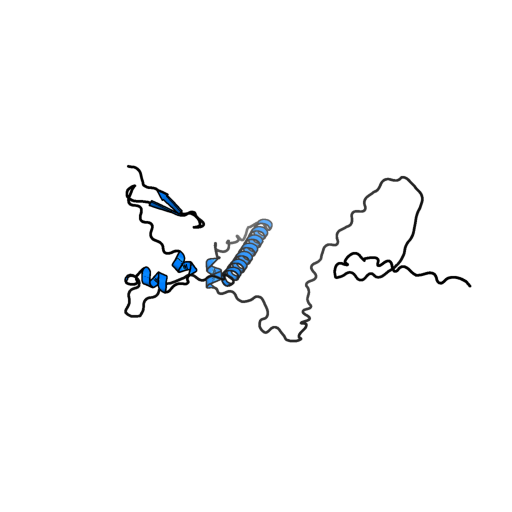A 1
ATOM 1269 C C . PHE A 1 158 ? -6.798 -1.761 22.843 1.00 93.62 158 PHE A C 1
ATOM 1271 O O . PHE A 1 158 ? -6.793 -0.754 22.135 1.00 93.62 158 PHE A O 1
ATOM 1278 N N . ASN A 1 159 ? -7.135 -1.721 24.131 1.00 92.81 159 ASN A N 1
ATOM 1279 C CA . ASN A 1 159 ? -7.532 -0.507 24.833 1.00 92.81 159 ASN A CA 1
ATOM 1280 C C . ASN A 1 159 ? -6.613 -0.273 26.042 1.00 92.81 159 ASN A C 1
ATOM 1282 O O . ASN A 1 159 ? -6.534 -1.110 26.943 1.00 92.81 159 ASN A O 1
ATOM 1286 N N . LEU A 1 160 ? -5.923 0.873 26.065 1.00 91.38 160 LEU A N 1
ATOM 1287 C CA . LEU A 1 160 ? -5.070 1.293 27.178 1.00 91.38 160 LEU A CA 1
ATOM 1288 C C . LEU A 1 160 ? -5.807 2.313 28.049 1.00 91.38 160 LEU A C 1
ATOM 1290 O O . LEU A 1 160 ? -6.016 3.458 27.653 1.00 91.38 160 LEU A O 1
ATOM 1294 N N . LYS A 1 161 ? -6.157 1.911 29.273 1.00 91.44 161 LYS A N 1
ATOM 1295 C CA . LYS A 1 161 ? -6.831 2.778 30.247 1.00 91.44 161 LYS A CA 1
ATOM 1296 C C . LYS A 1 161 ? -5.807 3.532 31.098 1.00 91.44 161 LYS A C 1
ATOM 1298 O O . LYS A 1 161 ? -5.320 3.003 32.094 1.00 91.44 161 LYS A O 1
ATOM 1303 N N . LEU A 1 162 ? -5.501 4.773 30.717 1.00 88.31 162 LEU A N 1
ATOM 1304 C CA . LEU A 1 162 ? -4.556 5.648 31.421 1.00 88.31 162 LEU A CA 1
ATOM 1305 C C . LEU A 1 162 ? -5.276 6.861 32.027 1.00 88.31 162 LEU A C 1
ATOM 1307 O O . LEU A 1 162 ? -5.538 7.846 31.349 1.00 88.31 162 LEU A O 1
ATOM 1311 N N . SER A 1 163 ? -5.613 6.795 33.315 1.00 87.50 163 SER A N 1
ATOM 1312 C CA . SER A 1 163 ? -6.427 7.819 33.996 1.00 87.50 163 SER A CA 1
ATOM 1313 C C . SER A 1 163 ? -5.627 8.897 34.737 1.00 87.50 163 SER A C 1
ATOM 1315 O O . SER A 1 163 ? -6.216 9.830 35.273 1.00 87.50 163 SER A O 1
ATOM 1317 N N . GLN A 1 164 ? -4.299 8.772 34.809 1.00 86.88 164 GLN A N 1
ATOM 1318 C CA . GLN A 1 164 ? -3.493 9.524 35.779 1.00 86.88 164 GLN A CA 1
ATOM 1319 C C . GLN A 1 164 ? -2.985 10.880 35.271 1.00 86.88 164 GLN A C 1
ATOM 1321 O O . GLN A 1 164 ? -2.903 11.820 36.055 1.00 86.88 164 GLN A O 1
ATOM 1326 N N . PHE A 1 165 ? -2.638 11.003 33.985 1.00 84.94 165 PHE A N 1
ATOM 1327 C CA . PHE A 1 165 ? -1.869 12.152 33.478 1.00 84.94 165 PHE A CA 1
ATOM 1328 C C . PHE A 1 165 ? -2.608 12.988 32.420 1.00 84.94 165 PHE A C 1
ATOM 1330 O O . PHE A 1 165 ? -1.973 13.609 31.571 1.00 84.94 165 PHE A O 1
ATOM 1337 N N . GLY A 1 166 ? -3.942 13.045 32.477 1.00 86.56 166 GLY A N 1
ATOM 1338 C CA . GLY A 1 166 ? -4.756 13.833 31.541 1.00 86.56 166 GLY A CA 1
ATOM 1339 C C . GLY A 1 166 ? -4.856 13.216 30.135 1.00 86.56 166 GLY A C 1
ATOM 1340 O O . GLY A 1 166 ? -4.587 12.027 29.969 1.00 86.56 166 GLY A O 1
ATOM 1341 N N . PRO A 1 167 ? -5.292 13.985 29.119 1.00 90.69 167 PRO A N 1
ATOM 1342 C CA . PRO A 1 167 ? -5.443 13.485 27.752 1.00 90.69 167 PRO A CA 1
ATOM 1343 C C . PRO A 1 167 ? -4.100 13.099 27.118 1.00 90.69 167 PRO A C 1
ATOM 1345 O O . PRO A 1 167 ? -3.155 13.885 27.119 1.00 90.69 167 PRO A O 1
ATOM 1348 N N . TYR A 1 168 ? -4.031 11.912 26.518 1.00 91.31 168 TYR A N 1
ATOM 1349 C CA . TYR A 1 168 ? -2.824 11.421 25.851 1.00 91.31 168 TYR A CA 1
ATOM 1350 C C . TYR A 1 168 ? -2.837 11.707 24.354 1.00 91.31 168 TYR A C 1
ATOM 1352 O O . TYR A 1 168 ? -3.870 11.629 23.688 1.00 91.31 168 TYR A O 1
ATOM 1360 N N . ARG A 1 169 ? -1.649 11.967 23.816 1.00 90.88 169 ARG A N 1
ATOM 1361 C CA . ARG A 1 169 ? -1.342 11.913 22.388 1.00 90.88 169 ARG A CA 1
ATOM 1362 C C . ARG A 1 169 ? -0.528 10.665 22.093 1.00 90.88 169 ARG A C 1
ATOM 1364 O O . ARG A 1 169 ? 0.262 10.230 22.932 1.00 90.88 169 ARG A O 1
ATOM 1371 N N . VAL A 1 170 ? -0.747 10.096 20.913 1.00 92.44 170 VAL A N 1
ATOM 1372 C CA . VAL A 1 170 ? -0.113 8.853 20.474 1.00 92.44 170 VAL A CA 1
ATOM 1373 C C . VAL A 1 170 ? 0.613 9.106 19.163 1.00 92.44 170 VAL A C 1
ATOM 1375 O O . VAL A 1 170 ? -0.015 9.500 18.185 1.00 92.44 170 VAL A O 1
ATOM 1378 N N . ASP A 1 171 ? 1.910 8.817 19.147 1.00 94.38 171 ASP A N 1
ATOM 1379 C CA . ASP A 1 171 ? 2.747 8.872 17.955 1.00 94.38 171 ASP A CA 1
ATOM 1380 C C . ASP A 1 171 ? 3.305 7.483 17.644 1.00 94.38 171 ASP A C 1
ATOM 1382 O O . ASP A 1 171 ? 3.811 6.780 18.523 1.00 94.38 171 ASP A O 1
ATOM 1386 N N . TYR A 1 172 ? 3.256 7.090 16.375 1.00 95.25 172 TYR A N 1
ATOM 1387 C CA . TYR A 1 172 ? 3.832 5.832 15.906 1.00 95.25 172 TYR A CA 1
ATOM 1388 C C . TYR A 1 172 ? 5.155 6.071 15.187 1.00 95.25 172 TYR A C 1
ATOM 1390 O O . TYR A 1 172 ? 5.353 7.072 14.493 1.00 95.25 172 TYR A O 1
ATOM 1398 N N . SER A 1 173 ? 6.076 5.116 15.309 1.00 96.62 173 SER A N 1
ATOM 1399 C CA . SER A 1 173 ? 7.271 5.111 14.470 1.00 96.62 173 SER A CA 1
ATOM 1400 C C . SER A 1 173 ? 6.897 4.904 12.996 1.00 96.62 173 SER A C 1
ATOM 1402 O O . SER A 1 173 ? 5.872 4.306 12.679 1.00 96.62 173 SER A O 1
ATOM 1404 N N . LYS A 1 174 ? 7.754 5.337 12.061 1.00 95.50 174 LYS A N 1
ATOM 1405 C CA . LYS A 1 174 ? 7.502 5.187 10.609 1.00 95.50 174 LYS A CA 1
ATOM 1406 C C . LYS A 1 174 ? 7.290 3.736 10.159 1.00 95.50 174 LYS A C 1
ATOM 1408 O O . LYS A 1 174 ? 6.699 3.503 9.115 1.00 95.50 174 LYS A O 1
ATOM 1413 N N . THR A 1 175 ? 7.816 2.775 10.917 1.00 95.62 175 THR A N 1
ATOM 1414 C CA . THR A 1 175 ? 7.649 1.338 10.661 1.00 95.62 175 THR A CA 1
ATOM 1415 C C . THR A 1 175 ? 6.479 0.727 11.432 1.00 95.62 175 THR A C 1
ATOM 1417 O O . THR A 1 175 ? 6.231 -0.464 11.281 1.00 95.62 175 THR A O 1
ATOM 1420 N N . GLY A 1 176 ? 5.812 1.496 12.299 1.00 93.81 176 GLY A N 1
ATOM 1421 C CA . GLY A 1 176 ? 4.694 1.052 13.134 1.00 93.81 176 GLY A CA 1
ATOM 1422 C C . GLY A 1 176 ? 5.070 0.128 14.297 1.00 93.81 176 GLY A C 1
ATOM 1423 O O . GLY A 1 176 ? 4.188 -0.333 15.008 1.00 93.81 176 GLY A O 1
ATOM 1424 N N . ARG A 1 177 ? 6.361 -0.161 14.523 1.00 94.75 177 ARG A N 1
ATOM 1425 C CA . ARG A 1 177 ? 6.797 -1.133 15.553 1.00 94.75 177 ARG A CA 1
ATOM 1426 C C . ARG A 1 177 ? 6.715 -0.612 16.982 1.00 94.75 177 ARG A C 1
ATOM 1428 O O . ARG A 1 177 ? 6.633 -1.403 17.913 1.00 94.75 177 ARG A O 1
ATOM 1435 N N . CYS A 1 178 ? 6.818 0.703 17.144 1.00 94.00 178 CYS A N 1
ATOM 1436 C CA . CYS A 1 178 ? 6.825 1.349 18.446 1.00 94.00 178 CYS A CA 1
ATOM 1437 C C . CYS A 1 178 ? 5.766 2.440 18.464 1.00 94.00 178 CYS A C 1
ATOM 1439 O O . CYS A 1 178 ? 5.580 3.147 17.470 1.00 94.00 178 CYS A O 1
ATOM 1441 N N . MET A 1 179 ? 5.145 2.592 19.625 1.00 93.81 179 MET A N 1
ATOM 1442 C CA . MET A 1 179 ? 4.183 3.634 19.929 1.00 93.81 179 MET A CA 1
ATOM 1443 C C . MET A 1 179 ? 4.722 4.451 21.105 1.00 93.81 179 MET A C 1
ATOM 1445 O O . MET A 1 179 ? 5.204 3.883 22.086 1.00 93.81 179 MET A O 1
ATOM 1449 N N . LEU A 1 180 ? 4.671 5.775 20.991 1.00 92.25 180 LEU A N 1
ATOM 1450 C CA . LEU A 1 180 ? 5.001 6.717 22.049 1.00 92.25 180 LEU A CA 1
ATOM 1451 C C . LEU A 1 180 ? 3.717 7.405 22.503 1.00 92.25 180 LEU A C 1
ATOM 1453 O O . LEU A 1 180 ? 2.992 7.973 21.690 1.00 92.25 180 LEU A O 1
ATOM 1457 N N . GLN A 1 181 ? 3.459 7.369 23.806 1.00 89.38 181 GLN A N 1
ATOM 1458 C CA . GLN A 1 181 ? 2.359 8.104 24.416 1.00 89.38 181 GLN A CA 1
ATOM 1459 C C . GLN A 1 181 ? 2.927 9.250 25.230 1.00 89.38 181 GLN A C 1
ATOM 1461 O O . GLN A 1 181 ? 3.780 9.040 26.093 1.00 89.38 181 GLN A O 1
ATOM 1466 N N . HIS A 1 182 ? 2.450 10.458 24.967 1.00 88.50 182 HIS A N 1
ATOM 1467 C CA . HIS A 1 182 ? 2.852 11.629 25.724 1.00 88.50 182 HIS A CA 1
ATOM 1468 C C . HIS A 1 182 ? 1.621 12.445 26.115 1.00 88.50 182 HIS A C 1
ATOM 1470 O O . HIS A 1 182 ? 0.672 12.584 25.346 1.00 88.50 182 HIS A O 1
ATOM 1476 N N . SER A 1 183 ? 1.636 12.982 27.330 1.00 84.88 183 SER A N 1
ATOM 1477 C CA . SER A 1 183 ? 0.653 13.972 27.755 1.00 84.88 183 SER A CA 1
ATOM 1478 C C . SER A 1 183 ? 1.241 15.360 27.489 1.00 84.88 183 SER A C 1
ATOM 1480 O O . SER A 1 183 ? 2.382 15.610 27.896 1.00 84.88 183 SER A O 1
ATOM 1482 N N . PRO A 1 184 ? 0.559 16.247 26.743 1.00 78.56 184 PRO A N 1
ATOM 1483 C CA . PRO A 1 184 ? 1.000 17.626 26.611 1.00 78.56 184 PRO A CA 1
ATOM 1484 C C . PRO A 1 184 ? 0.884 18.303 27.981 1.00 78.56 184 PRO A C 1
ATOM 1486 O O . PRO A 1 184 ? -0.214 18.511 28.490 1.00 78.56 184 PRO A O 1
ATOM 1489 N N . GLN A 1 185 ? 2.027 18.619 28.590 1.00 70.31 185 GLN A N 1
ATOM 1490 C CA . GLN A 1 185 ? 2.057 19.486 29.765 1.00 70.31 185 GLN A CA 1
ATOM 1491 C C . GLN A 1 185 ? 1.638 20.897 29.322 1.00 70.31 185 GLN A C 1
ATOM 1493 O O . GLN A 1 185 ? 2.156 21.392 28.318 1.00 70.31 185 GLN A O 1
ATOM 1498 N N . LEU A 1 186 ? 0.657 21.481 30.020 1.00 57.44 186 LEU A N 1
ATOM 1499 C CA . LEU A 1 186 ? 0.243 22.884 29.871 1.00 57.44 186 LEU A CA 1
ATOM 1500 C C . LEU A 1 186 ? 1.360 23.838 30.304 1.00 57.44 186 LEU A C 1
ATOM 1502 O O . LEU A 1 186 ? 2.044 23.514 31.301 1.00 57.44 186 LEU A O 1
#

Foldseek 3Di:
DDDDDDDDDDDDDDDDDDPDDDDDDDDDDDDDDDDDDDDDDDPDPDPDPPPPPPPDPPPPVPDDDPDPDDDDFDPVLLVVLDDDDQDDDDPPDDPVVVVVSVVVVVVSSVVSVVSSVVVVVDPDDDDDDDDPPPDDSVVDDPVNVLVPDDPVVSVVDDDDDDDDQPDWDWDADPVRPDIDIDDDDD

InterPro domains:
  IPR040315 WD repeat-containing protein WDR46/Utp7 [PTHR14085] (49-180)

Radius of gyration: 36.25 Å; chains: 1; bounding box: 98×98×70 Å

pLDDT: mean 73.75, std 25.61, range [23.89, 96.62]

Organism: Scophthalmus maximus (NCBI:txid52904)

Secondary structure (DSSP, 8-state):
---PPPP-----PPPPPPSS---------------------------------------TT-PPPSS-SSPP--HHHHHHH--SPPP---TT--HHHHHHHHHHHHHHHHHHHHHHHHHHT-S-PPP-----TT--TTTS-HHHHHHHS-HHHHTT-------SSSS-EEEE-TTSS-EEEE----